Protein AF-A0A7Z0PFP8-F1 (afdb_monomer)

pLDDT: mean 89.02, std 13.03, range [32.34, 98.19]

Organism: NCBI:txid1384509

Foldseek 3Di:
DDWKWKDWPPDIFTRKAWPDKDWDKDWLDFIKIKTKIKGWPVCVVVVVVVQPPQFIWMWIADVVRAIFIFGWPDKDWDDPDPTMIIIITMGTGLCCVQVVPFFDWDKDADQQAQLVVVVCVSCVVRPAAEDEAPVSGGGQNGMDIDGRGGRSRSLQVSQVVVVFTWIQDPNRYIYTGDHDPPPDPPDD

Radius of gyration: 20.15 Å; Cα contacts (8 Å, |Δi|>4): 361; chains: 1; bounding box: 49×21×61 Å

Solvent-accessible surface area (backbone atoms only — not comparable to full-atom values): 10689 Å² total; per-residue (Å²): 134,70,72,22,36,42,32,48,67,91,46,75,45,66,73,32,49,75,80,46,77,47,78,49,63,44,75,72,45,72,38,40,38,41,41,32,33,32,37,59,38,84,50,50,68,60,55,55,61,45,71,81,44,86,84,36,39,37,36,38,39,46,57,94,82,43,76,49,56,24,38,50,74,46,76,50,72,49,74,76,50,96,59,32,25,39,36,42,39,30,26,35,33,61,69,51,61,36,60,67,49,74,70,42,78,49,75,48,70,60,32,78,44,45,48,55,58,56,53,50,68,60,48,68,81,66,82,63,60,67,46,73,24,83,74,60,76,49,51,55,74,42,70,47,75,41,69,77,39,23,56,43,60,47,50,46,52,60,32,47,78,70,78,32,46,35,38,52,50,100,84,67,34,40,31,41,36,64,71,75,79,65,87,76,80,78,82,127

Structure (mmCIF, N/CA/C/O backbone):
data_AF-A0A7Z0PFP8-F1
#
_entry.id   AF-A0A7Z0PFP8-F1
#
loop_
_atom_site.group_PDB
_atom_site.id
_atom_site.type_symbol
_atom_site.label_atom_id
_atom_site.label_alt_id
_atom_site.label_comp_id
_atom_site.label_asym_id
_atom_site.label_entity_id
_atom_site.label_seq_id
_atom_site.pdbx_PDB_ins_code
_atom_site.Cartn_x
_atom_site.Cartn_y
_atom_site.Cartn_z
_atom_site.occupancy
_atom_site.B_iso_or_equiv
_atom_site.auth_seq_id
_atom_site.auth_comp_id
_atom_site.auth_asym_id
_atom_site.auth_atom_id
_atom_site.pdbx_PDB_model_num
ATOM 1 N N . MET A 1 1 ? -26.994 -1.250 7.490 1.00 49.88 1 MET A N 1
ATOM 2 C CA . MET A 1 1 ? -25.557 -1.088 7.792 1.00 49.88 1 MET A CA 1
ATOM 3 C C . MET A 1 1 ? -25.077 -2.415 8.344 1.00 49.88 1 MET A C 1
ATOM 5 O O . MET A 1 1 ? -25.687 -2.904 9.285 1.00 49.88 1 MET A O 1
ATOM 9 N N . GLY A 1 2 ? -24.149 -3.070 7.646 1.00 60.31 2 GLY A N 1
ATOM 10 C CA . GLY A 1 2 ? -23.658 -4.399 8.019 1.00 60.31 2 GLY A CA 1
ATOM 11 C C . GLY A 1 2 ? -22.721 -4.348 9.224 1.00 60.31 2 GLY A C 1
ATOM 12 O O . GLY A 1 2 ? -22.296 -3.271 9.634 1.00 60.31 2 GLY A O 1
ATOM 13 N N . ASN A 1 3 ? -22.392 -5.516 9.772 1.00 70.31 3 ASN A N 1
ATOM 14 C CA . ASN A 1 3 ? -21.351 -5.630 10.788 1.00 70.31 3 ASN A CA 1
ATOM 15 C C . ASN A 1 3 ? -19.999 -5.314 10.142 1.00 70.31 3 ASN A C 1
ATOM 17 O O . ASN A 1 3 ? -19.503 -6.109 9.342 1.00 70.31 3 ASN A O 1
ATOM 21 N N . VAL A 1 4 ? -19.422 -4.163 10.482 1.00 89.31 4 VAL A N 1
ATOM 22 C CA . VAL A 1 4 ? -18.031 -3.852 10.154 1.00 89.31 4 VAL A CA 1
ATOM 23 C C . VAL A 1 4 ? -17.157 -4.389 11.281 1.00 89.31 4 VAL A C 1
ATOM 25 O O . VAL A 1 4 ? -17.469 -4.211 12.462 1.00 89.31 4 VAL A O 1
ATOM 28 N N . ASN A 1 5 ? -16.073 -5.062 10.909 1.00 91.62 5 ASN A N 1
ATOM 29 C CA . ASN A 1 5 ? -15.027 -5.474 11.834 1.00 91.62 5 ASN A CA 1
ATOM 30 C C . ASN A 1 5 ? -13.732 -4.765 11.448 1.00 91.62 5 ASN A C 1
ATOM 32 O O . ASN A 1 5 ? -13.419 -4.655 10.261 1.00 91.62 5 ASN A O 1
ATOM 36 N N . ILE A 1 6 ? -12.985 -4.312 12.451 1.00 93.56 6 ILE A N 1
ATOM 37 C CA . ILE A 1 6 ? -11.656 -3.732 12.259 1.00 93.56 6 ILE A CA 1
ATOM 38 C C . ILE A 1 6 ? -10.663 -4.575 13.046 1.00 93.56 6 ILE A C 1
ATOM 40 O O . ILE A 1 6 ? -10.763 -4.702 14.266 1.00 93.56 6 ILE A O 1
ATOM 44 N N . ASN A 1 7 ? -9.707 -5.152 12.333 1.00 93.62 7 ASN A N 1
ATOM 45 C CA . ASN A 1 7 ? -8.596 -5.896 12.899 1.00 93.62 7 ASN A CA 1
ATOM 46 C C . ASN A 1 7 ? -7.376 -4.987 12.947 1.00 93.62 7 ASN A C 1
ATOM 48 O O . ASN A 1 7 ? -7.042 -4.364 11.946 1.00 93.62 7 ASN A O 1
ATOM 52 N N . LEU A 1 8 ? -6.723 -4.915 14.102 1.00 92.31 8 LEU A N 1
ATOM 53 C CA . LEU A 1 8 ? -5.492 -4.170 14.342 1.00 92.31 8 LEU A CA 1
ATOM 54 C C . LEU A 1 8 ? -4.478 -5.135 14.956 1.00 92.31 8 LEU A C 1
ATOM 56 O O . LEU A 1 8 ? -4.496 -5.378 16.164 1.00 92.31 8 LEU A O 1
ATOM 60 N N . ASN A 1 9 ? -3.626 -5.736 14.125 1.00 89.00 9 ASN A N 1
ATOM 61 C CA . ASN A 1 9 ? -2.832 -6.912 14.495 1.00 89.00 9 ASN A CA 1
ATOM 62 C C . ASN A 1 9 ? -3.713 -8.013 15.131 1.00 89.00 9 ASN A C 1
ATOM 64 O O . ASN A 1 9 ? -4.586 -8.567 14.469 1.00 89.00 9 ASN A O 1
ATOM 68 N N . GLU A 1 10 ? -3.498 -8.325 16.413 1.00 85.38 10 GLU A N 1
ATOM 69 C CA . GLU A 1 10 ? -4.257 -9.341 17.158 1.00 85.38 10 GLU A CA 1
ATOM 70 C C . GLU A 1 10 ? -5.558 -8.800 17.782 1.00 85.38 10 GLU A C 1
ATOM 72 O O . GLU A 1 10 ? -6.356 -9.562 18.329 1.00 85.38 10 GLU A O 1
ATOM 77 N N . ILE A 1 11 ? -5.801 -7.487 17.709 1.00 91.12 11 ILE A N 1
ATOM 78 C CA . ILE A 1 11 ? -6.985 -6.852 18.292 1.00 91.12 11 ILE A CA 1
ATOM 79 C C . ILE A 1 11 ? -8.114 -6.853 17.267 1.00 91.12 11 ILE A C 1
ATOM 81 O O . ILE A 1 11 ? -8.036 -6.204 16.229 1.00 91.12 11 ILE A O 1
ATOM 85 N N . ASN A 1 12 ? -9.193 -7.560 17.588 1.00 93.62 12 ASN A N 1
ATOM 86 C CA . ASN A 1 12 ? -10.389 -7.653 16.758 1.00 93.62 12 ASN A CA 1
ATOM 87 C C . ASN A 1 12 ? -11.511 -6.791 17.363 1.00 93.62 12 ASN A C 1
ATOM 89 O O . ASN A 1 12 ? -12.130 -7.150 18.373 1.00 93.62 12 ASN A O 1
ATOM 93 N N . LEU A 1 13 ? -11.757 -5.637 16.743 1.00 93.88 13 LEU A N 1
ATOM 94 C CA . LEU A 1 13 ? -12.847 -4.731 17.086 1.00 93.88 13 LEU A CA 1
ATOM 95 C C . LEU A 1 13 ? -14.107 -5.197 16.351 1.00 93.88 13 LEU A C 1
ATOM 97 O O . LEU A 1 13 ? -14.203 -5.088 15.126 1.00 93.88 13 LEU A O 1
ATOM 101 N N . LYS A 1 14 ? -15.063 -5.742 17.106 1.00 91.06 14 LYS A N 1
ATOM 102 C CA . LYS A 1 14 ? -16.335 -6.252 16.572 1.00 91.06 14 LYS A CA 1
ATOM 103 C C . LYS A 1 14 ? -17.434 -5.214 16.679 1.00 91.06 14 LYS A C 1
ATOM 105 O O . LYS A 1 14 ? -17.459 -4.449 17.643 1.00 91.06 14 LYS A O 1
ATOM 110 N N . GLU A 1 15 ? -18.389 -5.295 15.752 1.00 85.62 15 GLU A N 1
ATOM 111 C CA . GLU A 1 15 ? -19.618 -4.488 15.775 1.00 85.62 15 GLU A CA 1
ATOM 112 C C . GLU A 1 15 ? -19.308 -2.983 15.819 1.00 85.62 15 GLU A C 1
ATOM 114 O O . GLU A 1 15 ? -19.947 -2.230 16.555 1.00 85.62 15 GLU A O 1
ATOM 119 N N . VAL A 1 16 ? -18.289 -2.543 15.071 1.00 92.69 16 VAL A N 1
ATOM 120 C CA . VAL A 1 16 ? -17.938 -1.120 15.035 1.00 92.69 16 VAL A CA 1
ATOM 121 C C . VAL A 1 16 ? -18.935 -0.351 14.179 1.00 92.69 16 VAL A C 1
ATOM 123 O O . VAL A 1 16 ? -19.440 -0.856 13.172 1.00 92.69 16 VAL A O 1
ATOM 126 N N . PHE A 1 17 ? -19.194 0.896 14.557 1.00 92.38 17 PHE A N 1
ATOM 127 C CA . PHE A 1 17 ? -19.986 1.811 13.747 1.00 92.38 17 PHE A CA 1
ATOM 128 C C . PHE A 1 17 ? -19.055 2.796 13.045 1.00 92.38 17 PHE A C 1
ATOM 130 O O . PHE A 1 17 ? -18.430 3.628 13.696 1.00 92.38 17 PHE A O 1
ATOM 137 N N . VAL A 1 18 ? -18.944 2.695 11.722 1.00 93.00 18 VAL A N 1
ATOM 138 C CA . VAL A 1 18 ? -18.123 3.610 10.918 1.00 93.00 18 VAL A CA 1
ATOM 139 C C . VAL A 1 18 ? -18.925 4.876 10.624 1.00 93.00 18 VAL A C 1
ATOM 141 O O . VAL A 1 18 ? -19.998 4.802 10.027 1.00 93.00 18 VAL A O 1
ATOM 144 N N . TYR A 1 19 ? -18.402 6.026 11.050 1.00 93.19 19 TYR A N 1
ATOM 145 C CA . TYR A 1 19 ? -18.964 7.345 10.755 1.00 93.19 19 TYR A CA 1
ATOM 146 C C . TYR A 1 19 ? -18.510 7.854 9.394 1.00 93.19 19 TYR A C 1
ATOM 148 O O . TYR A 1 19 ? -19.311 8.411 8.650 1.00 93.19 19 TYR A O 1
ATOM 156 N N . ASP A 1 20 ? -17.223 7.680 9.099 1.00 92.69 20 ASP A N 1
ATOM 157 C CA . ASP A 1 20 ? -16.613 8.163 7.870 1.00 92.69 20 ASP A CA 1
ATOM 158 C C . ASP A 1 20 ? -15.442 7.265 7.467 1.00 92.69 20 ASP A C 1
ATOM 160 O O . ASP A 1 20 ? -14.731 6.711 8.314 1.00 92.69 20 ASP A O 1
ATOM 164 N N . PHE A 1 21 ? -15.250 7.135 6.163 1.00 91.31 21 PHE A N 1
ATOM 165 C CA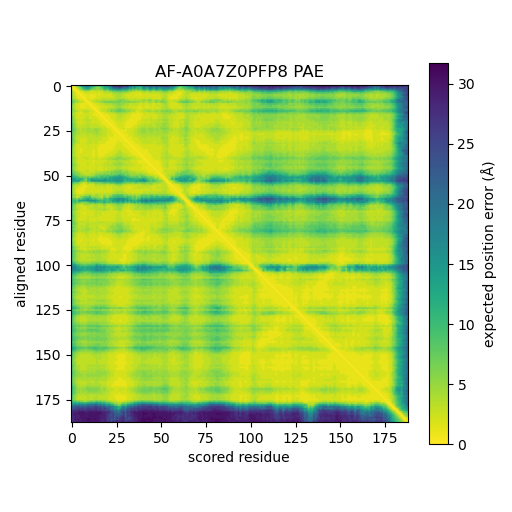 . PHE A 1 21 ? -14.112 6.460 5.567 1.00 91.31 21 PHE A CA 1
ATOM 166 C C . PHE A 1 21 ? -13.689 7.217 4.316 1.00 91.31 21 PHE A C 1
ATOM 168 O O . PHE A 1 21 ? -14.484 7.4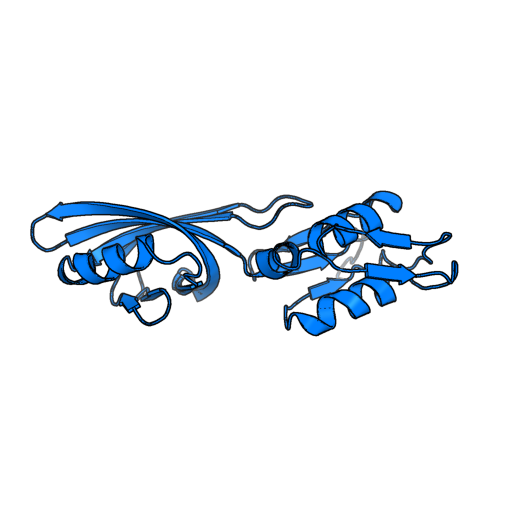47 3.403 1.00 91.31 21 PHE A O 1
ATOM 175 N N . LYS A 1 22 ? -12.405 7.555 4.254 1.00 91.31 22 LYS A N 1
ATOM 176 C CA . LYS A 1 22 ? -11.807 8.229 3.114 1.00 91.31 22 LYS A CA 1
ATOM 177 C C . LYS A 1 22 ? -10.511 7.540 2.726 1.00 91.31 22 LYS A C 1
ATOM 179 O O . LYS A 1 22 ? -9.578 7.504 3.519 1.00 91.31 22 LYS A O 1
ATOM 184 N N . SER A 1 23 ? -10.454 7.105 1.474 1.00 90.31 23 SER A N 1
ATOM 185 C CA . SER A 1 23 ? -9.247 6.608 0.820 1.00 90.31 23 SER A CA 1
ATOM 186 C C . SER A 1 23 ? -8.778 7.621 -0.222 1.00 90.31 23 SER A C 1
ATOM 188 O O . SER A 1 23 ? -9.576 8.087 -1.043 1.00 90.31 23 SER A O 1
ATOM 190 N N . THR A 1 24 ? -7.510 8.022 -0.161 1.00 92.56 24 THR A N 1
ATOM 191 C CA . THR A 1 24 ? -6.924 9.040 -1.041 1.00 92.56 24 THR A CA 1
ATOM 192 C C . THR A 1 24 ? -5.735 8.455 -1.787 1.00 92.56 24 THR A C 1
ATOM 194 O O . THR A 1 24 ? -4.679 8.248 -1.200 1.00 9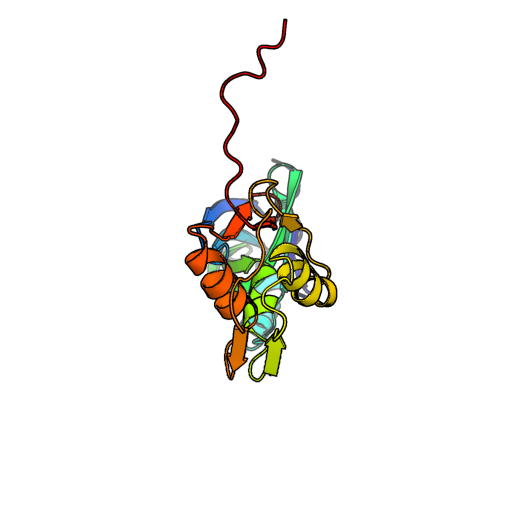2.56 24 THR A O 1
ATOM 197 N N . GLY A 1 25 ? -5.899 8.238 -3.091 1.00 91.31 25 GLY A N 1
ATOM 198 C CA . GLY A 1 25 ? -4.818 7.854 -3.998 1.00 91.31 25 GLY A CA 1
ATOM 199 C C . GLY A 1 25 ? -4.445 8.994 -4.944 1.00 91.31 25 GLY A C 1
ATOM 200 O O . GLY A 1 25 ? -5.316 9.738 -5.407 1.00 91.31 25 GLY A O 1
ATOM 201 N N . LYS A 1 26 ? -3.154 9.119 -5.254 1.00 94.88 26 LYS A N 1
ATOM 202 C CA . LYS A 1 26 ? -2.620 9.996 -6.304 1.00 94.88 26 LYS A CA 1
ATOM 203 C C . LYS A 1 26 ? -1.561 9.246 -7.101 1.00 94.88 26 LYS A C 1
ATOM 205 O O . LYS A 1 26 ? -1.024 8.245 -6.639 1.00 94.88 26 LYS A O 1
ATOM 210 N N . TYR A 1 27 ? -1.243 9.747 -8.291 1.00 95.81 27 TYR A N 1
ATOM 211 C CA . TYR A 1 27 ? -0.124 9.205 -9.051 1.00 95.81 27 TYR A CA 1
ATOM 212 C C . TYR A 1 27 ? 1.188 9.330 -8.274 1.00 95.81 27 TYR A C 1
ATOM 214 O O . TYR A 1 27 ? 1.475 10.389 -7.717 1.00 95.81 27 TYR A O 1
ATOM 222 N N . ASN A 1 28 ? 1.989 8.266 -8.304 1.00 96.94 28 ASN A N 1
ATOM 223 C CA . ASN A 1 28 ? 3.317 8.167 -7.693 1.00 96.94 28 ASN A CA 1
ATOM 224 C C . ASN A 1 28 ? 3.347 8.376 -6.163 1.00 96.94 28 ASN A C 1
ATOM 226 O O . ASN A 1 28 ? 4.423 8.517 -5.583 1.00 96.94 28 ASN A O 1
ATOM 230 N N . GLU A 1 29 ? 2.188 8.344 -5.501 1.00 96.44 29 GLU A N 1
ATOM 231 C CA . GLU A 1 29 ? 2.046 8.346 -4.043 1.00 96.44 29 GLU A CA 1
ATOM 232 C C . GLU A 1 29 ? 1.363 7.047 -3.583 1.00 96.44 29 GLU A C 1
ATOM 234 O O . GLU A 1 29 ? 0.571 6.457 -4.321 1.00 96.44 29 GLU A O 1
ATOM 239 N N . HIS A 1 30 ? 1.660 6.608 -2.358 1.00 95.44 30 HIS A N 1
ATOM 240 C CA . HIS A 1 30 ? 0.900 5.538 -1.708 1.00 95.44 30 HIS A CA 1
ATOM 241 C C . HIS A 1 30 ? -0.528 6.008 -1.387 1.00 95.44 30 HIS A C 1
ATOM 243 O O . HIS A 1 30 ? -0.776 7.209 -1.246 1.00 95.44 30 HIS A O 1
ATOM 249 N N . VAL A 1 31 ? -1.465 5.073 -1.233 1.00 94.56 31 VAL A N 1
ATOM 250 C CA . VAL A 1 31 ? -2.833 5.381 -0.805 1.00 94.56 31 VAL A CA 1
ATOM 251 C C . VAL A 1 31 ? -2.842 5.634 0.692 1.00 94.56 31 VAL A C 1
ATOM 253 O O . VAL A 1 31 ? -2.369 4.817 1.483 1.00 94.56 31 VAL A O 1
ATOM 256 N N . GLU A 1 32 ? -3.412 6.770 1.083 1.00 94.31 32 GLU A N 1
ATOM 257 C CA . GLU A 1 32 ? -3.678 7.085 2.481 1.00 94.31 32 GLU A CA 1
ATOM 258 C C . GLU A 1 32 ? -5.153 6.857 2.808 1.00 94.31 32 GLU A C 1
ATOM 260 O O . GLU A 1 32 ? -6.046 7.415 2.162 1.00 94.31 32 GLU A O 1
ATOM 265 N N . ASP A 1 33 ? -5.392 6.095 3.869 1.00 92.69 33 ASP A N 1
ATOM 266 C CA . ASP A 1 33 ? -6.719 5.792 4.381 1.00 92.69 33 ASP A CA 1
ATOM 267 C C . ASP A 1 33 ? -6.943 6.488 5.723 1.00 92.69 33 ASP A C 1
ATOM 269 O O . ASP A 1 33 ? -6.064 6.539 6.587 1.00 92.69 33 ASP A O 1
ATOM 273 N N . ILE A 1 34 ? -8.147 7.025 5.909 1.00 94.62 34 ILE A N 1
ATOM 274 C CA . ILE A 1 34 ? -8.635 7.576 7.170 1.00 94.62 34 ILE A CA 1
ATOM 275 C C . ILE A 1 34 ? -9.997 6.954 7.446 1.00 94.62 34 ILE A C 1
ATOM 277 O O . ILE A 1 34 ? -10.915 7.068 6.636 1.00 94.62 34 ILE A O 1
ATOM 281 N N . VAL A 1 35 ? -10.145 6.345 8.619 1.00 94.38 35 VAL A N 1
ATOM 282 C CA . VAL A 1 35 ? -11.417 5.813 9.106 1.00 94.38 35 VAL A CA 1
ATOM 283 C C . VAL A 1 35 ? -11.748 6.423 10.461 1.00 94.38 35 VAL A C 1
ATOM 285 O O . VAL A 1 35 ? -10.902 6.494 11.357 1.00 94.38 35 VAL A O 1
ATOM 288 N N . ILE A 1 36 ? -12.992 6.870 10.609 1.00 95.75 36 ILE A N 1
ATOM 289 C CA . ILE A 1 36 ? -13.549 7.360 11.867 1.00 95.75 36 ILE A CA 1
ATOM 290 C C . ILE A 1 36 ? -14.682 6.424 12.255 1.00 95.75 36 ILE A C 1
ATOM 292 O O . ILE A 1 36 ? -15.649 6.261 11.511 1.00 95.75 36 ILE A O 1
ATOM 296 N N . PHE A 1 37 ? -14.574 5.800 13.420 1.00 95.25 37 PHE A N 1
ATOM 297 C CA . PHE A 1 37 ? -15.540 4.808 13.878 1.00 95.25 37 PHE A CA 1
ATOM 298 C C . PHE A 1 37 ? -15.711 4.848 15.393 1.00 95.25 37 PHE A C 1
ATOM 300 O O . PHE A 1 37 ? -14.869 5.391 16.104 1.00 95.25 37 PHE A O 1
ATOM 307 N N . SER A 1 38 ? -16.791 4.257 15.897 1.00 95.56 38 SER A N 1
ATOM 308 C CA . SER A 1 38 ? -16.948 3.973 17.320 1.00 95.56 38 SER A CA 1
ATOM 309 C C . SER A 1 38 ? -16.888 2.487 17.637 1.00 95.56 38 SER A C 1
ATOM 311 O O . SER A 1 38 ? -17.289 1.629 16.847 1.00 95.56 38 SER A O 1
ATOM 313 N N . CYS A 1 39 ? -16.365 2.188 18.824 1.00 95.56 39 CYS A N 1
ATOM 314 C CA . CYS A 1 39 ? -16.280 0.847 19.387 1.00 95.56 39 CYS A CA 1
ATOM 315 C C . CYS A 1 39 ? -16.523 0.869 20.905 1.00 95.56 39 CYS A C 1
ATOM 317 O O . CYS A 1 39 ? -16.581 1.925 21.537 1.00 95.56 39 CYS A O 1
ATOM 319 N N . LYS A 1 40 ? -16.650 -0.316 21.511 1.00 96.00 40 LYS A N 1
ATOM 320 C CA . LYS A 1 40 ? -16.844 -0.465 22.963 1.00 96.00 40 LYS A CA 1
ATOM 321 C C . LYS A 1 40 ? -15.629 0.072 23.739 1.00 96.00 40 LYS A C 1
ATOM 323 O O . LYS A 1 40 ? -14.483 -0.129 23.336 1.00 96.00 40 LYS A O 1
ATOM 328 N N . SER A 1 41 ? -15.865 0.734 24.872 1.00 95.19 41 SER A N 1
ATOM 329 C CA . SER A 1 41 ? -14.813 1.390 25.666 1.00 95.19 41 SER A CA 1
ATOM 330 C C . SER A 1 41 ? -13.825 0.429 26.328 1.00 95.19 41 SER A C 1
ATOM 332 O O . SER A 1 41 ? -12.709 0.820 26.667 1.00 95.19 41 SER A O 1
ATOM 334 N N . ASN A 1 42 ? -14.177 -0.853 26.441 1.00 94.25 42 ASN A N 1
ATOM 335 C CA . ASN A 1 42 ? -13.274 -1.895 26.928 1.00 94.25 42 ASN A CA 1
ATOM 336 C C . ASN A 1 42 ? -12.045 -2.112 26.024 1.00 94.25 42 ASN A C 1
ATOM 338 O O . ASN A 1 42 ? -11.032 -2.599 26.518 1.00 94.25 42 ASN A O 1
ATOM 342 N N . TYR A 1 43 ? -12.089 -1.700 24.751 1.00 94.38 43 TYR A N 1
ATOM 343 C CA . TYR A 1 43 ? -10.942 -1.766 23.839 1.00 94.38 43 TYR A CA 1
ATOM 344 C C . TYR A 1 43 ? -9.876 -0.688 24.097 1.00 94.38 43 TYR A C 1
ATOM 346 O O . TYR A 1 43 ? -8.799 -0.744 23.508 1.00 94.38 43 TYR A O 1
ATOM 354 N N . LYS A 1 44 ? -10.124 0.282 24.993 1.00 93.06 44 LYS A N 1
ATOM 355 C CA . LYS A 1 44 ? -9.217 1.419 25.242 1.00 93.06 44 LYS A CA 1
ATOM 356 C C . LYS A 1 44 ? -7.783 0.990 25.536 1.00 93.06 44 LYS A C 1
ATOM 358 O O . LYS A 1 44 ? -6.847 1.488 24.923 1.00 93.06 44 LYS A O 1
ATOM 363 N N . ASN A 1 45 ? -7.616 0.064 26.478 1.00 91.88 45 ASN A N 1
ATOM 364 C CA . ASN A 1 45 ? -6.292 -0.381 26.911 1.00 91.88 45 ASN A CA 1
ATOM 365 C C . ASN A 1 45 ? -5.551 -1.130 25.802 1.00 91.88 45 ASN A C 1
ATOM 367 O O . ASN A 1 45 ? -4.327 -1.095 25.761 1.00 91.88 45 ASN A O 1
ATOM 371 N N . ASP A 1 46 ? -6.280 -1.796 24.911 1.00 91.56 46 ASP A N 1
ATOM 372 C CA . ASP A 1 46 ? -5.692 -2.501 23.779 1.00 91.56 46 ASP A CA 1
ATOM 373 C C . ASP A 1 46 ? -5.259 -1.519 22.687 1.00 91.56 46 ASP A C 1
ATOM 375 O O . ASP A 1 46 ? -4.146 -1.628 22.180 1.00 91.56 46 ASP A O 1
ATOM 379 N N . LEU A 1 47 ? -6.062 -0.485 22.415 1.00 91.25 47 LEU A N 1
ATOM 380 C CA . LEU A 1 47 ? -5.685 0.609 21.515 1.00 91.25 47 LEU A CA 1
ATOM 381 C C . LEU A 1 47 ? -4.472 1.400 22.028 1.00 91.25 47 LEU A C 1
ATOM 383 O O . LEU A 1 47 ? -3.606 1.755 21.236 1.00 91.25 47 LEU A O 1
ATOM 387 N N . ILE A 1 48 ? -4.362 1.633 23.342 1.00 89.31 48 ILE A N 1
ATOM 388 C CA . ILE A 1 48 ? -3.187 2.294 23.942 1.00 89.31 48 ILE A CA 1
ATOM 389 C C . ILE A 1 48 ? -1.908 1.500 23.657 1.00 89.31 48 ILE A C 1
ATOM 391 O O . ILE A 1 48 ? -0.920 2.082 23.223 1.00 89.31 48 ILE A O 1
ATOM 395 N N . LYS A 1 49 ? -1.932 0.171 23.829 1.00 86.94 49 LYS A N 1
ATOM 396 C CA . LYS A 1 49 ? -0.765 -0.688 23.551 1.00 86.94 49 LYS A CA 1
ATOM 397 C C . LYS A 1 49 ? -0.321 -0.634 22.087 1.00 86.94 49 LYS A C 1
ATOM 399 O O . LYS A 1 49 ? 0.848 -0.877 21.802 1.00 86.94 49 LYS A O 1
ATOM 404 N N . LEU A 1 50 ? -1.244 -0.364 21.160 1.00 85.44 50 LEU A N 1
ATOM 405 C CA . LEU A 1 50 ? -0.928 -0.243 19.737 1.00 85.44 50 LEU A CA 1
ATOM 406 C C . LEU A 1 50 ? -0.201 1.057 19.405 1.00 85.44 50 LEU A C 1
ATOM 408 O O . LEU A 1 50 ? 0.646 1.039 18.523 1.00 85.44 50 LEU A O 1
ATOM 412 N N . ILE A 1 51 ? -0.505 2.159 20.097 1.00 79.94 51 ILE A N 1
ATOM 413 C CA . ILE A 1 51 ? 0.137 3.461 19.846 1.00 79.94 51 ILE A CA 1
ATOM 414 C C . ILE A 1 51 ? 1.651 3.385 20.084 1.00 79.94 51 ILE A C 1
ATOM 416 O O . ILE A 1 51 ? 2.424 4.023 19.371 1.00 79.94 51 ILE A O 1
ATOM 420 N N . ASP A 1 52 ? 2.083 2.557 21.033 1.00 73.56 52 ASP A N 1
ATOM 421 C CA . ASP A 1 52 ? 3.503 2.338 21.321 1.00 73.56 52 ASP A CA 1
ATOM 422 C C . ASP A 1 52 ? 4.190 1.393 20.312 1.00 73.56 52 ASP A C 1
ATOM 424 O O . ASP A 1 52 ? 5.417 1.257 20.316 1.00 73.56 52 ASP A O 1
ATOM 428 N N . ASN A 1 53 ? 3.424 0.734 19.435 1.00 73.75 53 ASN A N 1
ATOM 429 C CA . ASN A 1 53 ? 3.926 -0.216 18.450 1.00 73.75 53 ASN A CA 1
ATOM 430 C C . ASN A 1 53 ? 4.042 0.435 17.063 1.00 73.75 53 ASN A C 1
ATOM 432 O O . ASN A 1 53 ? 3.097 1.025 16.549 1.00 73.75 53 ASN A O 1
ATOM 436 N N . LYS A 1 54 ? 5.212 0.304 16.434 1.00 65.62 54 LYS A N 1
ATOM 437 C CA . LYS A 1 54 ? 5.501 0.931 15.135 1.00 65.62 54 LYS A CA 1
ATOM 438 C C . LYS A 1 54 ? 4.983 0.140 13.933 1.00 65.62 54 LYS A C 1
ATOM 440 O O . LYS A 1 54 ? 4.849 0.725 12.866 1.00 65.62 54 LYS A O 1
ATOM 445 N N . ASP A 1 55 ? 4.651 -1.139 14.112 1.00 82.56 55 ASP A N 1
ATOM 446 C CA . ASP A 1 55 ? 4.242 -2.038 13.028 1.00 82.56 55 ASP A CA 1
ATOM 447 C C . ASP A 1 55 ? 2.829 -2.582 13.272 1.00 82.56 55 ASP A C 1
ATOM 449 O O . ASP A 1 55 ? 2.605 -3.775 13.506 1.00 82.56 55 ASP A O 1
ATOM 453 N N . VAL A 1 56 ? 1.844 -1.685 13.258 1.00 88.38 56 VAL A N 1
ATOM 454 C CA . VAL A 1 56 ? 0.435 -2.072 13.370 1.00 88.38 56 VAL A CA 1
ATOM 455 C C . VAL A 1 56 ? -0.163 -2.189 11.980 1.00 88.38 56 VAL A C 1
ATOM 457 O O . VAL A 1 56 ? -0.267 -1.205 11.255 1.00 88.38 56 VAL A O 1
ATOM 460 N N . LYS A 1 57 ? -0.574 -3.399 11.608 1.00 91.56 57 LYS A N 1
ATOM 461 C CA . LYS A 1 57 ? -1.374 -3.638 10.411 1.00 91.56 57 LYS A CA 1
ATOM 462 C C . LYS A 1 57 ? -2.840 -3.496 10.752 1.00 91.56 57 LYS A C 1
ATOM 464 O O . LYS A 1 57 ? -3.278 -3.977 11.799 1.00 91.56 57 LYS A O 1
ATOM 469 N N . TYR A 1 58 ? -3.589 -2.879 9.854 1.00 92.25 58 TYR A N 1
ATOM 470 C CA . TYR A 1 58 ? -5.033 -2.828 9.964 1.00 92.25 58 TYR A CA 1
ATOM 471 C C . TYR A 1 58 ? -5.692 -3.570 8.806 1.00 92.25 58 TYR A C 1
ATOM 473 O O . TYR A 1 58 ? -5.170 -3.600 7.693 1.00 92.25 58 TYR A O 1
ATOM 481 N N . GLU A 1 59 ? -6.843 -4.164 9.095 1.00 92.44 59 GLU A N 1
ATOM 482 C CA . GLU A 1 59 ? -7.736 -4.777 8.122 1.00 92.44 59 GLU A CA 1
ATOM 483 C C . GLU A 1 59 ? -9.178 -4.366 8.460 1.00 92.44 59 GLU A C 1
ATOM 485 O O . GLU A 1 59 ? -9.657 -4.597 9.571 1.00 92.44 59 GLU A O 1
ATOM 490 N N . ILE A 1 60 ? -9.876 -3.743 7.509 1.00 90.75 60 ILE A N 1
ATOM 491 C CA . ILE A 1 60 ? -11.287 -3.345 7.644 1.00 90.75 60 ILE A CA 1
ATOM 492 C C . ILE A 1 60 ? -12.126 -4.277 6.778 1.00 90.75 60 ILE A C 1
ATOM 494 O O . ILE A 1 60 ? -11.907 -4.348 5.570 1.00 90.75 60 ILE A O 1
ATOM 498 N N . ILE A 1 61 ? -13.097 -4.970 7.377 1.00 87.38 61 ILE A N 1
ATOM 499 C CA . ILE A 1 61 ? -13.972 -5.932 6.692 1.00 87.38 61 ILE A CA 1
ATOM 500 C C . ILE A 1 61 ? -15.426 -5.484 6.800 1.00 87.38 61 ILE A C 1
ATOM 502 O O . ILE A 1 61 ? -15.914 -5.191 7.892 1.00 87.38 61 ILE A O 1
ATOM 506 N N . GLY A 1 62 ? -16.143 -5.525 5.675 1.00 80.56 62 GLY A N 1
ATOM 507 C CA . GLY A 1 62 ? -17.596 -5.326 5.631 1.00 80.56 62 GLY A CA 1
ATOM 508 C C . GLY A 1 62 ? -18.025 -3.889 5.338 1.00 80.56 62 GLY A C 1
ATOM 509 O O . GLY A 1 62 ? -19.219 -3.638 5.170 1.00 80.56 62 GLY A O 1
ATOM 510 N N . LEU A 1 63 ? -17.070 -2.964 5.210 1.00 79.25 63 LEU A N 1
ATOM 511 C CA . LEU A 1 63 ? -17.320 -1.628 4.682 1.00 79.25 63 LEU A CA 1
ATOM 512 C C . LEU A 1 63 ? -17.590 -1.736 3.176 1.00 79.25 63 LEU A C 1
ATOM 514 O O . LEU A 1 63 ? -16.715 -2.153 2.425 1.00 79.25 63 LEU A O 1
ATOM 518 N N . GLU A 1 64 ? -18.813 -1.424 2.742 1.00 71.62 64 GLU A N 1
ATOM 519 C CA . GLU A 1 64 ? -19.208 -1.445 1.320 1.00 71.62 64 GLU A CA 1
ATOM 520 C C . GLU A 1 64 ? -18.885 -2.766 0.586 1.00 71.62 64 GLU A C 1
ATOM 522 O O . GLU A 1 64 ? -18.675 -2.776 -0.622 1.00 71.62 64 GLU A O 1
ATOM 527 N N . THR A 1 65 ? -18.849 -3.899 1.306 1.00 64.19 65 THR A N 1
ATOM 528 C CA . THR A 1 65 ? -18.410 -5.235 0.827 1.00 64.19 65 THR A CA 1
ATOM 529 C C . THR A 1 65 ? -16.930 -5.365 0.430 1.00 64.19 65 THR A C 1
ATOM 531 O O . THR A 1 65 ? -16.538 -6.396 -0.111 1.00 64.19 65 THR A O 1
ATOM 534 N N . LYS A 1 66 ? -16.085 -4.379 0.754 1.00 69.75 66 LYS A N 1
ATOM 535 C CA . LYS A 1 66 ? -14.644 -4.381 0.466 1.00 69.75 66 LYS A CA 1
ATOM 536 C C . LYS A 1 66 ? -13.786 -4.654 1.704 1.00 69.75 66 LYS A C 1
ATOM 538 O O . LYS A 1 66 ? -14.238 -4.526 2.846 1.00 69.75 66 LYS A O 1
ATOM 543 N N . LYS A 1 67 ? -12.542 -5.062 1.440 1.00 82.62 67 LYS A N 1
ATOM 544 C CA . LYS A 1 67 ? -11.480 -5.294 2.421 1.00 82.62 67 LYS A CA 1
ATOM 545 C C . LYS A 1 67 ? -10.380 -4.256 2.205 1.00 82.62 67 LYS A C 1
ATOM 547 O O . LYS A 1 67 ? -9.858 -4.174 1.100 1.00 82.62 67 LYS A O 1
ATOM 552 N N . PHE A 1 68 ? -10.018 -3.512 3.245 1.00 84.44 68 PHE A N 1
ATOM 553 C CA . PHE A 1 68 ? -8.917 -2.539 3.202 1.00 84.44 68 PHE A CA 1
ATOM 554 C C . PHE A 1 68 ? -7.799 -2.995 4.120 1.00 84.44 68 PHE A C 1
ATOM 556 O O . PHE A 1 68 ? -8.090 -3.340 5.263 1.00 84.44 68 PHE A O 1
ATOM 563 N N . ASN A 1 69 ? -6.558 -2.995 3.631 1.00 89.44 69 ASN A N 1
ATOM 564 C CA . ASN A 1 69 ? -5.389 -3.423 4.395 1.00 89.44 69 ASN A CA 1
ATOM 565 C C . ASN A 1 69 ? -4.280 -2.385 4.299 1.00 89.44 69 ASN A C 1
ATOM 567 O O . ASN A 1 69 ? -4.023 -1.847 3.223 1.00 89.44 69 ASN A O 1
ATOM 571 N N . GLY A 1 70 ? -3.559 -2.187 5.394 1.00 90.06 70 GLY A N 1
ATOM 572 C CA . GLY A 1 70 ? -2.405 -1.306 5.383 1.00 90.06 70 GLY A CA 1
ATOM 573 C C . GLY A 1 70 ? -1.653 -1.284 6.701 1.00 90.06 70 GLY A C 1
ATOM 574 O O . GLY A 1 70 ? -1.904 -2.088 7.601 1.00 90.06 70 GLY A O 1
ATOM 575 N N . ILE A 1 71 ? -0.723 -0.344 6.807 1.00 91.88 71 ILE A N 1
ATOM 576 C CA . ILE A 1 71 ? 0.027 -0.037 8.022 1.00 91.88 71 ILE A CA 1
ATOM 577 C C . ILE A 1 71 ? -0.550 1.230 8.643 1.00 91.88 71 ILE A C 1
ATOM 579 O O . ILE A 1 71 ? -0.763 2.237 7.972 1.00 91.88 71 ILE A O 1
ATOM 583 N N . VAL A 1 72 ? -0.810 1.181 9.940 1.00 92.19 72 VAL A N 1
ATOM 584 C CA . VAL A 1 72 ? -1.281 2.314 10.727 1.00 92.19 72 VAL A CA 1
ATOM 585 C C . VAL A 1 72 ? -0.176 3.362 10.833 1.00 92.19 72 VAL A C 1
ATOM 587 O O . VAL A 1 72 ? 0.949 3.071 11.230 1.00 92.19 72 VAL A O 1
ATOM 590 N N . LYS A 1 73 ? -0.536 4.604 10.522 1.00 91.38 73 LYS A N 1
ATOM 591 C CA . LYS A 1 73 ? 0.295 5.802 10.676 1.00 91.38 73 LYS A CA 1
ATOM 592 C C . LYS A 1 73 ? -0.011 6.523 11.984 1.00 91.38 73 LYS A C 1
ATOM 594 O O . LYS A 1 73 ? 0.891 7.049 12.627 1.00 91.38 73 LYS A O 1
ATOM 599 N N . GLU A 1 74 ? -1.283 6.557 12.372 1.00 91.88 74 GLU A N 1
ATOM 600 C CA . GLU A 1 74 ? -1.744 7.248 13.573 1.00 91.88 74 GLU A CA 1
ATOM 601 C C . GLU A 1 74 ? -3.064 6.646 14.063 1.00 91.88 74 GLU A C 1
ATOM 603 O O . GLU A 1 74 ? -3.955 6.355 13.262 1.00 91.88 74 GLU A O 1
ATOM 608 N N . ILE A 1 75 ? -3.205 6.518 15.383 1.00 93.38 75 ILE A N 1
ATOM 609 C CA . ILE A 1 75 ? -4.475 6.227 16.050 1.00 93.38 75 ILE A CA 1
ATOM 610 C C . ILE A 1 75 ? -4.705 7.306 17.100 1.00 93.38 75 ILE A C 1
ATOM 612 O O . ILE A 1 75 ? -3.886 7.495 17.996 1.00 93.38 75 ILE A O 1
ATOM 616 N N . LEU A 1 76 ? -5.846 7.977 17.006 1.00 94.44 76 LEU A N 1
ATOM 617 C CA . LEU A 1 76 ? -6.356 8.900 18.014 1.00 94.44 76 LEU A CA 1
ATOM 618 C C . LEU A 1 76 ? -7.698 8.368 18.505 1.00 94.44 76 LEU A C 1
ATOM 620 O O . LEU A 1 76 ? -8.478 7.836 17.715 1.00 94.44 76 LEU A O 1
ATOM 624 N N . PHE A 1 77 ? -7.991 8.514 19.792 1.00 94.81 77 PHE A N 1
ATOM 625 C CA . PHE A 1 77 ? -9.294 8.133 20.323 1.00 94.81 77 PHE A CA 1
ATOM 626 C C . PHE A 1 77 ? -9.710 9.010 21.499 1.00 94.81 77 PHE A C 1
ATOM 628 O O . PHE A 1 77 ? -8.877 9.533 22.240 1.00 94.81 77 PHE A O 1
ATOM 635 N N . GLU A 1 78 ? -11.017 9.097 21.708 1.00 95.50 78 GLU A N 1
ATOM 636 C CA . GLU A 1 78 ? -11.627 9.760 22.854 1.00 95.50 78 GLU A CA 1
ATOM 637 C C . GLU A 1 78 ? -12.872 9.006 23.330 1.00 95.50 78 GLU A C 1
ATOM 639 O O . GLU A 1 78 ? -13.474 8.222 22.593 1.00 95.50 78 GLU A O 1
ATOM 644 N N . ASN A 1 79 ? -13.246 9.217 24.592 1.00 95.88 79 ASN A N 1
ATOM 645 C CA . ASN A 1 79 ? -14.488 8.665 25.125 1.00 95.88 79 ASN A CA 1
ATOM 646 C C . ASN A 1 79 ? -15.655 9.528 24.626 1.00 95.88 79 ASN A C 1
ATOM 648 O O . ASN A 1 79 ? -15.698 10.716 24.937 1.00 95.88 79 ASN A O 1
ATOM 652 N N . LEU A 1 80 ? -16.613 8.924 23.922 1.00 94.31 80 LEU A N 1
ATOM 653 C CA . LEU A 1 80 ? -17.891 9.574 23.618 1.00 94.31 80 LEU A CA 1
ATOM 654 C C . LEU A 1 80 ? -18.809 9.554 24.846 1.00 94.31 80 LEU A C 1
ATOM 656 O O . LEU A 1 80 ? -19.458 10.544 25.170 1.00 94.31 80 LEU A O 1
ATOM 660 N N . ASP A 1 81 ? -18.827 8.417 25.541 1.00 94.62 81 ASP A N 1
ATOM 661 C CA . ASP A 1 81 ? -19.529 8.184 26.801 1.00 94.62 81 ASP A CA 1
ATOM 662 C C . ASP A 1 81 ? -18.796 7.089 27.612 1.00 94.62 81 ASP A C 1
ATOM 664 O O . ASP A 1 81 ? -17.690 6.672 27.260 1.00 94.62 81 ASP A O 1
ATOM 668 N N . GLU A 1 82 ? -19.376 6.616 28.720 1.00 93.69 82 GLU A N 1
ATOM 669 C CA . GLU A 1 82 ? -18.759 5.582 29.571 1.00 93.69 82 GLU A CA 1
ATOM 670 C C . GLU A 1 82 ? -18.533 4.233 28.853 1.00 93.69 82 GLU A C 1
ATOM 672 O O . GLU A 1 82 ? -17.639 3.462 29.218 1.00 93.69 82 GLU A O 1
ATOM 677 N N . LYS A 1 83 ? -19.335 3.924 27.830 1.00 95.75 83 LYS A N 1
ATOM 678 C CA . LYS A 1 83 ? -19.365 2.639 27.115 1.00 95.75 83 LYS A CA 1
ATOM 679 C C . LYS A 1 83 ? -18.803 2.718 25.697 1.00 95.75 83 LYS A C 1
ATOM 681 O O . LYS A 1 83 ? -18.524 1.664 25.121 1.00 95.75 83 LYS A O 1
ATOM 686 N N . THR A 1 84 ? -18.600 3.918 25.160 1.00 95.88 84 THR A N 1
ATOM 687 C CA . THR A 1 84 ? -18.273 4.137 23.747 1.00 95.88 84 THR A CA 1
ATOM 688 C C . THR A 1 84 ? -17.003 4.969 23.577 1.00 95.88 84 THR A C 1
ATOM 690 O O . THR A 1 84 ? -16.864 6.050 24.149 1.00 95.88 84 THR A O 1
ATOM 693 N N . LEU A 1 85 ? -16.087 4.481 22.741 1.00 96.81 85 LEU A N 1
ATOM 694 C CA . LEU A 1 85 ? -14.937 5.225 22.225 1.00 96.81 85 LEU A CA 1
ATOM 695 C C . LEU A 1 85 ? -15.206 5.644 20.788 1.00 96.81 85 LEU A C 1
ATOM 697 O O . LEU A 1 85 ? -15.730 4.843 20.017 1.00 96.81 85 LEU A O 1
ATOM 701 N N . VAL A 1 86 ? -14.778 6.846 20.420 1.00 97.19 86 VAL A N 1
ATOM 702 C CA . VAL A 1 86 ? -14.610 7.256 19.023 1.00 97.19 86 VAL A CA 1
ATOM 703 C C . VAL A 1 86 ? -13.127 7.186 18.697 1.00 97.19 86 VAL A C 1
ATOM 705 O O . VAL A 1 86 ? -12.293 7.656 19.468 1.00 97.19 86 VAL A O 1
ATOM 708 N N . VAL A 1 87 ? -12.803 6.570 17.568 1.00 96.44 87 VAL A N 1
ATOM 709 C CA . VAL A 1 87 ? -11.443 6.312 17.107 1.00 96.44 87 VAL A CA 1
ATOM 710 C C . VAL A 1 87 ? -11.282 6.903 15.714 1.00 96.44 87 VAL A C 1
ATOM 712 O O . VAL A 1 87 ? -12.096 6.654 14.824 1.00 96.44 87 VAL A O 1
ATOM 715 N N . ARG A 1 88 ? -10.204 7.660 15.520 1.00 96.38 88 ARG A N 1
ATOM 716 C CA . ARG A 1 88 ? -9.683 8.045 14.213 1.00 96.38 88 ARG A CA 1
ATOM 717 C C . ARG A 1 88 ? -8.413 7.248 13.962 1.00 96.38 88 ARG A C 1
ATOM 719 O O . ARG A 1 88 ? -7.413 7.444 14.648 1.00 96.38 88 ARG A O 1
ATOM 726 N N . LEU A 1 89 ? -8.452 6.384 12.960 1.00 94.81 89 LEU A N 1
ATOM 727 C CA . LEU A 1 89 ? -7.290 5.653 12.473 1.00 94.81 89 LEU A CA 1
ATOM 728 C C . LEU A 1 89 ? -6.902 6.222 11.114 1.00 94.81 89 LEU A C 1
ATOM 730 O O . LEU A 1 89 ? -7.756 6.385 10.244 1.00 94.81 89 LEU A O 1
ATOM 734 N N . SER A 1 90 ? -5.618 6.520 10.937 1.00 94.50 90 SER A N 1
ATOM 735 C CA . SER A 1 90 ? -5.044 6.768 9.619 1.00 94.50 90 SER A CA 1
ATOM 736 C C . SER A 1 90 ? -3.957 5.752 9.316 1.00 94.50 90 SER A C 1
ATOM 738 O O . SER A 1 90 ? -3.227 5.320 10.213 1.00 94.50 90 SER A O 1
ATOM 740 N N . GLY A 1 91 ? -3.852 5.366 8.054 1.00 93.44 91 GLY A N 1
ATOM 741 C CA . GLY A 1 91 ? -2.890 4.383 7.599 1.00 93.44 91 GLY A CA 1
ATO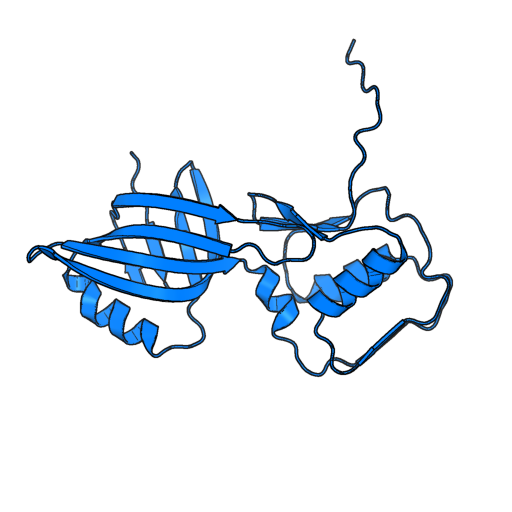M 742 C C . GLY A 1 91 ? -2.507 4.579 6.144 1.00 93.44 91 GLY A C 1
ATOM 743 O O . GLY A 1 91 ? -3.077 5.408 5.440 1.00 93.44 91 GLY A O 1
ATOM 744 N N . VAL A 1 92 ? -1.510 3.814 5.726 1.00 93.50 92 VAL A N 1
ATOM 745 C CA . VAL A 1 92 ? -1.037 3.739 4.345 1.00 93.50 92 VAL A CA 1
ATOM 746 C C . VAL A 1 92 ? -1.248 2.313 3.862 1.00 93.50 92 VAL A C 1
ATOM 748 O O . VAL A 1 92 ? -1.027 1.379 4.636 1.00 93.50 92 VAL A O 1
ATOM 751 N N . ASP A 1 93 ? -1.698 2.136 2.627 1.00 91.31 93 ASP A N 1
ATOM 752 C CA . ASP A 1 93 ? -1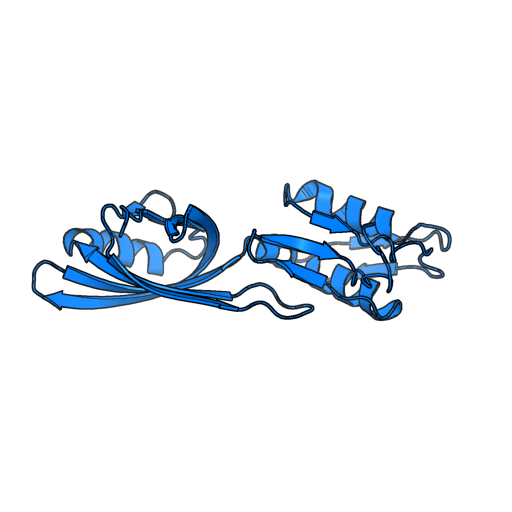.939 0.810 2.057 1.00 91.31 93 ASP A CA 1
ATOM 753 C C . ASP A 1 93 ? -0.662 -0.055 2.000 1.00 91.31 93 ASP A C 1
ATOM 755 O O . ASP A 1 93 ? 0.461 0.413 2.217 1.00 91.31 93 ASP A O 1
ATOM 759 N N . GLU A 1 94 ? -0.822 -1.351 1.719 1.00 89.38 94 GLU A N 1
ATOM 760 C CA . GLU A 1 94 ? 0.289 -2.310 1.726 1.00 89.38 94 GLU A CA 1
ATOM 761 C C . GLU A 1 94 ? 1.447 -1.974 0.771 1.00 89.38 94 GLU A C 1
ATOM 763 O O . GLU A 1 94 ? 2.567 -2.440 1.011 1.00 89.38 94 GLU A O 1
ATOM 768 N N . SER A 1 95 ? 1.230 -1.144 -0.253 1.00 92.00 95 SER A N 1
ATOM 769 C CA . SER A 1 95 ? 2.280 -0.669 -1.159 1.00 92.00 95 SER A CA 1
ATOM 770 C C . SER A 1 95 ? 3.436 0.023 -0.432 1.00 92.00 95 SER A C 1
ATOM 772 O O . SER A 1 95 ? 4.558 0.015 -0.938 1.00 92.00 95 SER A O 1
ATOM 774 N N . ILE A 1 96 ? 3.224 0.535 0.788 1.00 92.88 96 ILE A N 1
ATOM 775 C CA . ILE A 1 96 ? 4.286 1.108 1.626 1.00 92.88 96 ILE A CA 1
ATOM 776 C C . ILE A 1 96 ? 5.447 0.133 1.863 1.00 92.88 96 ILE A C 1
ATOM 778 O O . ILE A 1 96 ? 6.573 0.570 2.088 1.00 92.88 96 ILE A O 1
ATOM 782 N N . LYS A 1 97 ? 5.223 -1.188 1.758 1.00 91.44 97 LYS A N 1
ATOM 783 C CA . LYS A 1 97 ? 6.283 -2.210 1.837 1.00 91.44 97 LYS A CA 1
ATOM 784 C C . LYS A 1 97 ? 7.411 -1.952 0.829 1.00 91.44 97 LYS A C 1
ATOM 786 O O . LYS A 1 97 ? 8.572 -2.194 1.161 1.00 91.44 97 LYS A O 1
ATOM 791 N N . LEU A 1 98 ? 7.089 -1.410 -0.348 1.00 93.94 98 LEU A N 1
ATOM 792 C CA . LEU A 1 98 ? 8.054 -1.026 -1.388 1.00 93.94 98 LEU A CA 1
ATOM 793 C C . LEU A 1 98 ? 8.944 0.160 -0.986 1.00 93.94 98 LEU A C 1
ATOM 795 O O . LEU A 1 98 ? 9.936 0.402 -1.662 1.00 93.94 98 LEU A O 1
ATOM 799 N N . SER A 1 99 ? 8.609 0.867 0.097 1.00 93.62 99 SER A N 1
ATOM 800 C CA . SER A 1 99 ? 9.344 2.025 0.633 1.00 93.62 99 SER A CA 1
ATOM 801 C C . SER A 1 99 ? 10.115 1.715 1.928 1.00 93.62 99 SER A C 1
ATOM 803 O O . SER A 1 99 ? 10.863 2.553 2.446 1.00 93.62 99 SER A O 1
ATOM 805 N N . LEU A 1 100 ? 9.926 0.521 2.505 1.00 88.25 100 LEU A N 1
ATOM 806 C CA . LEU A 1 100 ? 10.552 0.111 3.775 1.00 88.25 100 LEU A CA 1
ATOM 807 C C . LEU A 1 100 ? 11.926 -0.555 3.589 1.00 88.25 100 LEU A C 1
ATOM 809 O O . LEU A 1 100 ? 12.747 -0.589 4.506 1.00 88.25 100 LEU A O 1
ATOM 813 N N . ASN A 1 101 ? 12.199 -1.054 2.393 1.00 84.06 101 ASN A N 1
ATOM 814 C CA . ASN A 1 101 ? 13.438 -1.687 1.944 1.00 84.06 101 ASN A CA 1
ATOM 815 C C . ASN A 1 101 ? 14.554 -0.661 1.661 1.00 84.06 101 ASN A C 1
ATOM 817 O O . ASN A 1 101 ? 14.935 -0.371 0.528 1.00 84.06 101 ASN A O 1
ATOM 821 N N . LYS A 1 102 ? 15.144 -0.126 2.722 1.00 65.88 102 LYS A N 1
ATOM 822 C CA . LYS A 1 102 ? 16.265 0.809 2.594 1.00 65.88 102 LYS A CA 1
ATOM 823 C C . LYS A 1 102 ? 17.567 0.011 2.490 1.00 65.88 102 LYS A C 1
ATOM 825 O O . LYS A 1 102 ? 17.775 -0.909 3.279 1.00 65.88 102 LYS A O 1
ATOM 830 N N . ASN A 1 103 ? 18.441 0.384 1.547 1.00 68.50 103 ASN A N 1
ATOM 831 C CA . ASN A 1 103 ? 19.745 -0.239 1.218 1.00 68.50 103 ASN A CA 1
ATOM 832 C C . ASN A 1 103 ? 19.765 -1.319 0.116 1.00 68.50 103 ASN A C 1
ATOM 834 O O . ASN A 1 103 ? 20.611 -2.216 0.146 1.00 68.50 103 ASN A O 1
ATOM 838 N N . LEU A 1 104 ? 18.903 -1.215 -0.895 1.00 82.50 104 LEU A N 1
ATOM 839 C CA . LEU A 1 104 ? 18.990 -2.076 -2.075 1.00 82.50 104 LEU A CA 1
ATOM 840 C C . LEU A 1 104 ? 20.052 -1.594 -3.068 1.00 82.50 104 LEU A C 1
ATOM 842 O O . LEU A 1 104 ? 20.354 -0.401 -3.177 1.00 82.50 104 LEU A O 1
ATOM 846 N N . LYS A 1 105 ? 20.639 -2.564 -3.774 1.00 90.38 105 LYS A N 1
ATOM 847 C CA . LYS A 1 105 ? 21.578 -2.348 -4.875 1.00 90.38 105 LYS A CA 1
ATOM 848 C C . LYS A 1 105 ? 21.202 -3.273 -6.020 1.00 90.38 105 LYS A C 1
ATOM 850 O O . LYS A 1 105 ? 21.487 -4.467 -5.963 1.00 90.38 105 LYS A O 1
ATOM 855 N N . ARG A 1 106 ? 20.579 -2.714 -7.054 1.00 93.88 106 ARG A N 1
ATOM 856 C CA . ARG A 1 106 ? 20.266 -3.417 -8.303 1.00 93.88 106 ARG A CA 1
ATOM 857 C C . ARG A 1 106 ? 20.878 -2.664 -9.471 1.00 93.88 106 ARG A C 1
ATOM 859 O O . ARG A 1 106 ? 20.910 -1.435 -9.473 1.00 93.88 106 ARG A O 1
ATOM 866 N N . LEU A 1 107 ? 21.394 -3.411 -10.439 1.00 96.38 107 LEU A N 1
ATOM 867 C CA . LEU A 1 107 ? 22.036 -2.867 -11.626 1.00 96.38 107 LEU A CA 1
ATOM 868 C C . LEU A 1 107 ? 21.494 -3.589 -12.858 1.00 96.38 107 LEU A C 1
ATOM 870 O O . LEU A 1 107 ? 21.802 -4.759 -13.080 1.00 96.38 107 LEU A O 1
ATOM 874 N N . TYR A 1 108 ? 20.732 -2.865 -13.669 1.00 97.69 108 TYR A N 1
ATOM 875 C CA . TYR A 1 108 ? 20.204 -3.332 -14.945 1.00 97.69 108 TYR A CA 1
ATOM 876 C C . TYR A 1 108 ? 21.062 -2.732 -16.059 1.00 97.69 108 TYR A C 1
ATOM 878 O O . TYR A 1 108 ? 20.969 -1.538 -16.342 1.00 97.69 108 TYR A O 1
ATOM 886 N N . GLN A 1 109 ? 21.971 -3.539 -16.616 1.00 97.19 109 GLN A N 1
ATOM 887 C CA . GLN A 1 109 ? 23.001 -3.068 -17.555 1.00 97.19 109 GLN A CA 1
ATOM 888 C C . GLN A 1 109 ? 22.588 -3.158 -19.022 1.00 97.19 109 GLN A C 1
ATOM 890 O O . GLN A 1 109 ? 23.080 -2.368 -19.819 1.00 97.19 109 GLN A O 1
ATOM 895 N N . ASP A 1 110 ? 21.746 -4.133 -19.376 1.00 97.94 110 ASP A N 1
ATOM 896 C CA . ASP A 1 110 ? 21.352 -4.403 -20.760 1.00 97.94 110 ASP A CA 1
ATOM 897 C C . ASP A 1 110 ? 20.336 -3.358 -21.244 1.00 97.94 110 ASP A C 1
ATOM 899 O O . ASP A 1 110 ? 19.190 -3.396 -20.794 1.00 97.94 110 ASP A O 1
ATOM 903 N N . PRO A 1 111 ? 20.704 -2.445 -22.165 1.00 96.81 111 PRO A N 1
ATOM 904 C CA . PRO A 1 111 ? 19.798 -1.408 -22.648 1.00 96.81 111 PRO A CA 1
ATOM 905 C C . PRO A 1 111 ? 18.557 -1.965 -23.352 1.00 96.81 111 PRO A C 1
ATOM 907 O O . PRO A 1 111 ? 17.543 -1.275 -23.394 1.00 96.81 111 PRO A O 1
ATOM 910 N N . ASN A 1 112 ? 18.620 -3.201 -23.857 1.00 98.12 112 ASN A N 1
ATOM 911 C CA . ASN A 1 112 ? 17.502 -3.854 -24.538 1.00 98.12 112 ASN A CA 1
ATOM 912 C C . ASN A 1 112 ? 16.577 -4.603 -23.558 1.00 98.12 112 ASN A C 1
ATOM 914 O O . ASN A 1 112 ? 15.659 -5.315 -23.964 1.00 98.12 112 ASN A O 1
ATOM 918 N N . MET A 1 113 ? 16.811 -4.499 -22.244 1.00 98.06 113 MET A N 1
ATOM 919 C CA . MET A 1 113 ? 15.933 -5.108 -21.251 1.00 98.06 113 MET A CA 1
ATOM 920 C C . MET A 1 113 ? 14.557 -4.416 -21.272 1.00 98.06 113 MET A C 1
ATOM 922 O O . MET A 1 113 ? 14.493 -3.198 -21.099 1.00 98.06 113 MET A O 1
ATOM 926 N N . PRO A 1 114 ? 13.443 -5.157 -21.424 1.00 98.19 114 PRO A N 1
ATOM 927 C CA . PRO A 1 114 ? 12.105 -4.575 -21.355 1.00 98.19 114 PRO A CA 1
ATOM 928 C C . PRO A 1 114 ? 11.809 -3.977 -19.977 1.00 98.19 114 PRO A C 1
ATOM 930 O O . PRO A 1 114 ? 12.058 -4.634 -18.963 1.00 98.19 114 PRO A O 1
ATOM 933 N N . VAL A 1 115 ? 11.190 -2.793 -19.932 1.00 98.12 115 VAL A N 1
ATOM 934 C CA . VAL A 1 115 ? 10.802 -2.115 -18.677 1.00 98.12 115 VAL A CA 1
ATOM 935 C C . VAL A 1 115 ? 9.947 -3.029 -17.794 1.00 98.12 115 VAL A C 1
ATOM 937 O O . VAL A 1 115 ? 10.205 -3.147 -16.597 1.00 98.12 115 VAL A O 1
ATOM 940 N N . LYS A 1 116 ? 8.999 -3.768 -18.388 1.00 97.56 116 LYS A N 1
ATOM 941 C CA . LYS A 1 116 ? 8.148 -4.729 -17.665 1.00 97.56 116 LYS A CA 1
ATOM 942 C C . LYS A 1 116 ? 8.934 -5.775 -16.871 1.00 97.56 116 LYS A C 1
ATOM 944 O O . LYS A 1 116 ? 8.550 -6.083 -15.751 1.00 97.56 116 LYS A O 1
ATOM 949 N N . LYS A 1 117 ? 10.074 -6.254 -17.390 1.00 97.94 117 LYS A N 1
ATOM 950 C CA . LYS A 1 117 ? 10.890 -7.256 -16.685 1.00 97.94 117 LYS A CA 1
ATOM 951 C C . LYS A 1 117 ? 11.503 -6.694 -15.408 1.00 97.94 117 LYS A C 1
ATOM 953 O O . LYS A 1 117 ? 11.669 -7.438 -14.452 1.00 97.94 117 LYS A O 1
ATOM 958 N N . ILE A 1 118 ? 11.838 -5.404 -15.388 1.00 97.62 118 ILE A N 1
ATOM 959 C CA . ILE A 1 118 ? 12.358 -4.740 -14.186 1.00 97.62 118 ILE A CA 1
ATOM 960 C C . ILE A 1 118 ? 11.258 -4.595 -13.137 1.00 97.62 118 ILE A C 1
ATOM 962 O O . ILE A 1 118 ? 11.496 -4.862 -11.963 1.00 97.62 118 ILE A O 1
ATOM 966 N N . ILE A 1 119 ? 10.052 -4.205 -13.561 1.00 97.81 119 ILE A N 1
ATOM 967 C CA . ILE A 1 119 ? 8.889 -4.102 -12.670 1.00 97.81 119 ILE A CA 1
ATOM 968 C C . ILE A 1 119 ? 8.595 -5.467 -12.037 1.00 97.81 119 ILE A C 1
ATOM 970 O O . ILE A 1 119 ? 8.490 -5.570 -10.817 1.00 97.81 119 ILE A O 1
ATOM 974 N N . GLU A 1 120 ? 8.526 -6.523 -12.849 1.00 96.88 120 GLU A N 1
ATOM 975 C CA . GLU A 1 120 ? 8.288 -7.897 -12.394 1.00 96.88 120 GLU A CA 1
ATOM 976 C C . GLU A 1 120 ? 9.401 -8.407 -11.466 1.00 96.88 120 GLU A C 1
ATOM 978 O O . GLU A 1 120 ? 9.108 -9.028 -10.444 1.00 96.88 120 GLU A O 1
ATOM 983 N N . ASP A 1 121 ? 10.671 -8.128 -11.789 1.00 95.38 121 ASP A N 1
ATOM 984 C CA . ASP A 1 121 ? 11.817 -8.520 -10.959 1.00 95.38 121 ASP A CA 1
ATOM 985 C C . ASP A 1 121 ? 11.745 -7.920 -9.553 1.00 95.38 121 ASP A C 1
ATOM 987 O O . ASP A 1 121 ? 12.124 -8.578 -8.588 1.00 95.38 121 ASP A O 1
ATOM 991 N N . ILE A 1 122 ? 11.227 -6.698 -9.435 1.00 94.75 122 ILE A N 1
ATOM 992 C CA . ILE A 1 122 ? 11.061 -6.007 -8.157 1.00 94.75 122 ILE A CA 1
ATOM 993 C C . ILE A 1 122 ? 9.813 -6.500 -7.419 1.00 94.75 122 ILE A C 1
ATOM 995 O O . ILE A 1 122 ? 9.888 -6.845 -6.243 1.00 94.75 122 ILE A O 1
ATOM 999 N N . ILE A 1 123 ? 8.659 -6.548 -8.088 1.00 94.69 123 ILE A N 1
ATOM 1000 C CA . ILE A 1 123 ? 7.366 -6.780 -7.426 1.00 94.69 123 ILE A CA 1
ATOM 1001 C C . ILE A 1 123 ? 7.184 -8.227 -6.958 1.00 94.69 123 ILE A C 1
ATOM 1003 O O . ILE A 1 123 ? 6.485 -8.462 -5.967 1.00 94.69 123 ILE A O 1
ATOM 1007 N N . LYS A 1 124 ? 7.840 -9.202 -7.601 1.00 91.69 124 LYS A N 1
ATOM 1008 C CA . LYS A 1 124 ? 7.719 -10.632 -7.256 1.00 91.69 124 LYS A CA 1
ATOM 1009 C C . LYS A 1 124 ? 7.993 -10.944 -5.777 1.00 91.69 124 LYS A C 1
ATOM 1011 O O . LYS A 1 124 ? 7.424 -11.897 -5.250 1.00 91.69 124 LYS A O 1
ATOM 1016 N N . ASP A 1 125 ? 8.818 -10.140 -5.105 1.00 87.88 125 ASP A N 1
ATOM 1017 C CA . ASP A 1 125 ? 9.221 -10.363 -3.712 1.00 87.88 125 ASP A CA 1
ATOM 1018 C C . ASP A 1 125 ? 8.174 -9.865 -2.690 1.00 87.88 125 ASP A C 1
ATOM 1020 O O . ASP A 1 125 ? 8.285 -10.150 -1.497 1.00 87.88 125 ASP A O 1
ATOM 1024 N N . TYR A 1 126 ? 7.137 -9.143 -3.136 1.00 90.38 126 TYR A N 1
ATOM 1025 C CA . TYR A 1 126 ? 6.176 -8.451 -2.263 1.00 90.38 126 TYR A CA 1
ATOM 1026 C C . TYR A 1 126 ? 4.813 -9.135 -2.144 1.00 90.38 126 TYR A C 1
ATOM 1028 O O . TYR A 1 126 ? 4.032 -8.773 -1.261 1.00 90.38 126 TYR A O 1
ATOM 1036 N N . GLY A 1 127 ? 4.504 -10.096 -3.023 1.00 86.88 127 GLY A N 1
ATOM 1037 C CA . GLY A 1 127 ? 3.204 -10.782 -3.044 1.00 86.88 127 GLY A CA 1
ATOM 1038 C C . GLY A 1 127 ? 2.008 -9.831 -3.181 1.00 86.88 127 GLY A C 1
ATOM 1039 O O . GLY A 1 127 ? 0.946 -10.111 -2.637 1.00 86.88 127 GLY A O 1
ATOM 1040 N N . THR A 1 128 ? 2.210 -8.680 -3.826 1.00 87.25 128 THR A N 1
ATOM 1041 C CA . THR A 1 128 ? 1.188 -7.644 -4.027 1.00 87.25 128 THR A CA 1
ATOM 1042 C C . THR A 1 128 ? 0.553 -7.815 -5.399 1.00 87.25 128 THR A C 1
ATOM 1044 O O . THR A 1 128 ? 1.263 -8.103 -6.361 1.00 87.25 128 THR A O 1
ATOM 1047 N N . ASP A 1 129 ? -0.760 -7.620 -5.497 1.00 92.31 129 ASP A N 1
ATOM 1048 C CA . ASP A 1 129 ? -1.459 -7.637 -6.780 1.00 92.31 129 ASP A CA 1
ATOM 1049 C C . ASP A 1 129 ? -1.084 -6.406 -7.610 1.00 92.31 129 ASP A C 1
ATOM 1051 O O . ASP A 1 129 ? -1.055 -5.272 -7.118 1.00 92.31 129 ASP A O 1
ATOM 1055 N N . TYR A 1 130 ? -0.802 -6.624 -8.891 1.00 95.56 130 TYR A N 1
ATOM 1056 C CA . TYR A 1 130 ? -0.399 -5.559 -9.795 1.00 95.56 130 TYR A CA 1
ATOM 1057 C C . TYR A 1 130 ? -0.899 -5.783 -11.218 1.00 95.56 130 TYR A C 1
ATOM 1059 O O . TYR A 1 130 ? -1.219 -6.898 -11.628 1.00 95.56 130 TYR A O 1
ATOM 1067 N N . HIS A 1 131 ? -0.920 -4.695 -11.979 1.00 96.00 131 HIS A N 1
ATOM 1068 C CA . HIS A 1 131 ? -1.177 -4.683 -13.411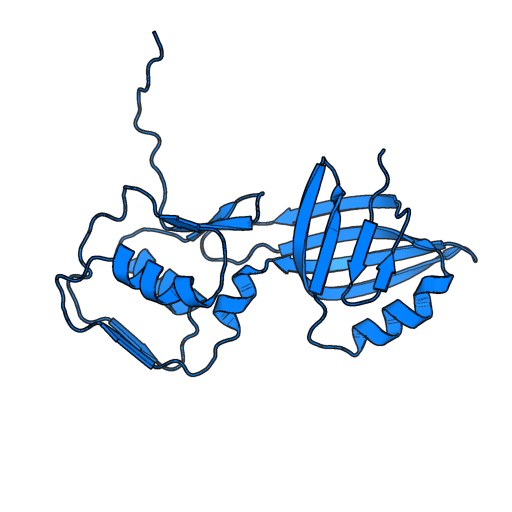 1.00 96.00 131 HIS A CA 1
ATOM 1069 C C . HIS A 1 131 ? -0.142 -3.802 -14.102 1.00 96.00 131 HIS A C 1
ATOM 1071 O O . HIS A 1 131 ? 0.140 -2.695 -13.644 1.00 96.00 131 HIS A O 1
ATOM 1077 N N . ILE A 1 132 ? 0.415 -4.281 -15.210 1.00 96.94 132 ILE A N 1
ATOM 1078 C CA . ILE A 1 132 ? 1.313 -3.497 -16.059 1.00 96.94 132 ILE A CA 1
ATOM 1079 C C . ILE A 1 132 ? 0.536 -3.133 -17.321 1.00 96.94 132 ILE A C 1
ATOM 1081 O O . ILE A 1 132 ? 0.091 -4.018 -18.053 1.00 96.94 132 ILE A O 1
ATOM 1085 N N . SER A 1 133 ? 0.373 -1.833 -17.566 1.00 95.06 133 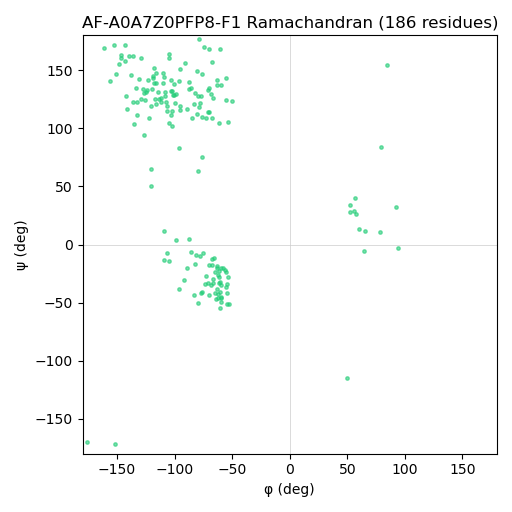SER A N 1
ATOM 1086 C CA . SER A 1 133 ? -0.289 -1.308 -18.759 1.00 95.06 133 SER A CA 1
ATOM 1087 C C . SER A 1 133 ? 0.370 -1.848 -20.025 1.00 95.06 133 SER A C 1
ATOM 1089 O O . SER A 1 133 ? 1.596 -1.950 -20.118 1.00 95.06 133 SER A O 1
ATOM 1091 N N . LYS A 1 134 ? -0.445 -2.117 -21.050 1.00 92.38 134 LYS A N 1
ATOM 1092 C CA . LYS A 1 134 ? 0.038 -2.500 -22.388 1.00 92.38 134 LYS A CA 1
ATOM 1093 C C . LYS A 1 134 ? 0.937 -1.435 -23.026 1.00 92.38 134 LYS A C 1
ATOM 1095 O O . LYS A 1 134 ? 1.697 -1.765 -23.928 1.00 92.38 134 LYS A O 1
ATOM 1100 N N . ASN A 1 135 ? 0.862 -0.186 -22.561 1.00 89.25 135 ASN A N 1
ATOM 1101 C CA . ASN A 1 135 ? 1.725 0.901 -23.026 1.00 89.25 135 ASN A CA 1
ATOM 1102 C C . ASN A 1 135 ? 3.184 0.745 -22.564 1.00 89.25 135 ASN A C 1
ATOM 1104 O O . ASN A 1 135 ? 4.077 1.323 -23.178 1.00 89.25 135 ASN A O 1
ATOM 1108 N N . ILE A 1 136 ? 3.445 -0.081 -21.542 1.00 94.44 136 ILE A N 1
ATOM 1109 C CA . ILE A 1 136 ? 4.796 -0.439 -21.093 1.00 94.44 136 ILE A CA 1
ATOM 1110 C C . ILE A 1 136 ? 5.384 -1.530 -22.010 1.00 94.44 136 ILE A C 1
ATOM 1112 O O . ILE A 1 136 ? 5.666 -2.656 -21.592 1.00 94.44 136 ILE A O 1
ATOM 1116 N N . ASP A 1 137 ? 5.566 -1.193 -23.286 1.00 93.19 137 ASP A N 1
ATOM 1117 C CA . ASP A 1 137 ? 6.173 -2.052 -24.313 1.00 93.19 137 ASP A CA 1
ATOM 1118 C C . ASP A 1 137 ? 7.425 -1.399 -24.910 1.00 93.19 137 ASP A C 1
ATOM 1120 O O . ASP A 1 137 ? 7.581 -1.232 -26.118 1.00 93.19 137 ASP A O 1
ATOM 1124 N N . MET A 1 138 ? 8.318 -0.963 -24.025 1.00 95.12 138 MET A N 1
ATOM 1125 C CA . MET A 1 138 ? 9.607 -0.387 -24.388 1.00 95.12 138 MET A CA 1
ATOM 1126 C C . MET A 1 138 ? 10.762 -1.046 -23.631 1.00 95.12 138 MET A C 1
ATOM 1128 O O . MET A 1 138 ? 10.592 -1.684 -22.586 1.00 95.12 138 MET A O 1
ATOM 1132 N N . GLU A 1 139 ? 11.959 -0.874 -24.180 1.00 98.12 139 GLU A N 1
ATOM 1133 C CA . GLU A 1 139 ? 13.228 -1.260 -23.567 1.00 98.12 139 GLU A CA 1
ATOM 1134 C C . GLU A 1 139 ? 13.800 -0.102 -22.741 1.00 98.12 139 GLU A C 1
ATOM 1136 O O . GLU A 1 139 ? 13.497 1.067 -22.990 1.00 98.12 139 GLU A O 1
ATOM 1141 N N . ILE A 1 140 ? 14.644 -0.410 -21.753 1.00 97.75 140 ILE A N 1
ATOM 1142 C CA . ILE A 1 140 ? 15.174 0.610 -20.843 1.00 97.75 140 ILE A CA 1
ATOM 1143 C C . ILE A 1 140 ? 16.078 1.644 -21.521 1.00 97.75 140 ILE A C 1
ATOM 1145 O O . ILE A 1 140 ? 16.255 2.736 -20.982 1.00 97.75 140 ILE A O 1
ATOM 1149 N N . GLY A 1 141 ? 16.685 1.314 -22.664 1.00 97.38 141 GLY A N 1
ATOM 1150 C CA . GLY A 1 141 ? 17.489 2.210 -23.502 1.00 97.38 141 GLY A CA 1
ATOM 1151 C C . GLY A 1 141 ? 18.781 2.735 -22.860 1.00 97.38 141 GLY A C 1
ATOM 1152 O O . GLY A 1 141 ? 19.570 3.410 -23.521 1.00 97.38 141 GLY A O 1
ATOM 1153 N N . ARG A 1 142 ? 19.018 2.443 -21.577 1.00 96.44 142 ARG A N 1
ATOM 1154 C CA . ARG A 1 142 ? 20.183 2.860 -20.791 1.00 96.44 142 ARG A CA 1
ATOM 1155 C C . ARG A 1 142 ? 20.341 1.997 -19.544 1.00 96.44 142 ARG A C 1
ATOM 1157 O O . ARG A 1 142 ? 19.429 1.278 -19.151 1.00 96.44 142 ARG A O 1
ATOM 1164 N N . VAL A 1 143 ? 21.487 2.132 -18.884 1.00 97.44 143 VAL A N 1
ATOM 1165 C CA . VAL A 1 143 ? 21.750 1.478 -17.597 1.00 97.44 143 VAL A CA 1
ATOM 1166 C C . VAL A 1 143 ? 20.913 2.122 -16.490 1.00 97.44 143 VAL A C 1
ATOM 1168 O O . VAL A 1 143 ? 20.927 3.344 -16.338 1.00 97.44 143 VAL A O 1
ATOM 1171 N N . TYR A 1 144 ? 20.260 1.299 -15.667 1.00 97.50 144 TYR A N 1
ATOM 1172 C CA . TYR A 1 144 ? 19.619 1.732 -14.423 1.00 97.50 144 TYR A CA 1
ATOM 1173 C C . TYR A 1 144 ? 20.356 1.163 -13.216 1.00 97.50 144 TYR A C 1
ATOM 1175 O O . TYR A 1 144 ? 20.543 -0.047 -13.090 1.00 97.50 144 TYR A O 1
ATOM 1183 N N . TYR A 1 145 ? 20.740 2.053 -12.305 1.00 96.00 145 TYR A N 1
ATOM 1184 C CA . TYR A 1 145 ? 21.312 1.698 -11.014 1.00 96.00 145 TYR A CA 1
ATOM 1185 C C . TYR A 1 145 ? 20.385 2.192 -9.905 1.00 96.00 145 TYR A C 1
ATOM 1187 O O . TYR A 1 145 ? 20.026 3.371 -9.866 1.00 96.00 145 TYR A O 1
ATOM 1195 N N . GLN A 1 146 ? 19.978 1.279 -9.030 1.00 95.12 146 GLN A N 1
ATOM 1196 C CA . GLN A 1 146 ? 19.287 1.590 -7.787 1.00 95.12 146 GLN A CA 1
ATOM 1197 C C . GLN A 1 146 ? 20.330 1.649 -6.676 1.00 95.12 146 GLN A C 1
ATOM 1199 O O . GLN A 1 146 ? 21.013 0.654 -6.416 1.00 95.12 146 GLN A O 1
ATOM 1204 N N . TYR A 1 147 ? 20.472 2.804 -6.031 1.00 91.94 147 TYR A N 1
ATOM 1205 C CA . TYR A 1 147 ? 21.464 2.995 -4.979 1.00 91.94 147 TYR A CA 1
ATOM 1206 C C . TYR A 1 147 ? 20.922 3.844 -3.847 1.00 91.94 147 TYR A C 1
ATOM 1208 O O . TYR A 1 147 ? 20.661 5.030 -4.032 1.00 91.94 147 TYR A O 1
ATOM 1216 N N . ASN A 1 148 ? 20.823 3.236 -2.662 1.00 90.12 148 ASN A N 1
ATOM 1217 C CA . ASN A 1 148 ? 20.285 3.892 -1.469 1.00 90.12 148 ASN A CA 1
ATOM 1218 C C . ASN A 1 148 ? 18.901 4.531 -1.716 1.00 90.12 148 ASN A C 1
ATOM 1220 O O . ASN A 1 148 ? 18.573 5.578 -1.166 1.00 90.12 148 ASN A O 1
ATOM 1224 N N . GLU A 1 149 ? 18.119 3.884 -2.575 1.00 93.75 149 GLU A N 1
ATOM 1225 C CA . GLU A 1 149 ? 16.777 4.257 -3.004 1.00 93.75 149 GLU A CA 1
ATOM 1226 C C . GLU A 1 149 ? 15.900 3.024 -2.785 1.00 93.75 149 GLU A C 1
ATOM 1228 O O . GLU A 1 149 ? 16.321 1.907 -3.106 1.00 93.75 149 GLU A O 1
ATOM 1233 N N . ASP A 1 150 ? 14.727 3.211 -2.189 1.00 95.50 150 ASP A N 1
ATOM 1234 C CA . ASP A 1 150 ? 13.738 2.147 -2.012 1.00 95.50 150 ASP A CA 1
ATOM 1235 C C . ASP A 1 150 ? 13.098 1.726 -3.348 1.00 95.50 150 ASP A C 1
ATOM 1237 O O . ASP A 1 150 ? 13.301 2.363 -4.385 1.00 95.50 150 ASP A O 1
ATOM 1241 N N . ASP A 1 151 ? 12.372 0.606 -3.349 1.00 96.44 151 ASP A N 1
ATOM 1242 C CA . ASP A 1 151 ? 11.803 0.061 -4.593 1.00 96.44 151 ASP A CA 1
ATOM 1243 C C . ASP A 1 151 ? 10.698 0.949 -5.155 1.00 96.44 151 ASP A C 1
ATOM 1245 O O . ASP A 1 151 ? 10.608 1.104 -6.371 1.00 96.44 151 ASP A O 1
ATOM 1249 N N . TRP A 1 152 ? 9.906 1.590 -4.296 1.00 96.88 152 TRP A N 1
ATOM 1250 C CA . TRP A 1 152 ? 8.880 2.533 -4.726 1.00 96.88 152 TRP A CA 1
ATOM 1251 C C . TRP A 1 152 ? 9.489 3.707 -5.490 1.00 96.88 152 TRP A C 1
ATOM 1253 O O . TRP A 1 152 ? 9.130 3.962 -6.639 1.00 96.88 152 TRP A O 1
ATOM 1263 N N . SER A 1 153 ? 10.455 4.390 -4.878 1.00 96.75 153 SER A N 1
ATOM 1264 C CA . SER A 1 153 ? 11.131 5.546 -5.465 1.00 96.75 153 SER A CA 1
ATOM 1265 C C . SER A 1 153 ? 11.846 5.172 -6.764 1.00 96.75 153 SER A C 1
ATOM 1267 O O . SER A 1 153 ? 11.733 5.892 -7.758 1.00 96.75 153 SER A O 1
ATOM 1269 N N . PHE A 1 154 ? 12.489 3.999 -6.798 1.00 97.25 154 PHE A N 1
ATOM 1270 C CA . PHE A 1 154 ? 13.128 3.480 -8.004 1.00 97.25 154 PHE A CA 1
ATOM 1271 C C . PHE A 1 154 ? 12.124 3.235 -9.138 1.00 97.25 154 PHE A C 1
ATOM 1273 O O . PHE A 1 154 ? 12.376 3.645 -10.271 1.00 97.25 154 PHE A O 1
ATOM 1280 N N . LEU A 1 155 ? 10.982 2.603 -8.849 1.00 97.50 155 LEU A N 1
ATOM 1281 C CA . LEU A 1 155 ? 9.929 2.340 -9.834 1.00 97.50 155 LEU A CA 1
ATOM 1282 C C . LEU A 1 155 ? 9.297 3.643 -10.346 1.00 97.50 155 LEU A C 1
ATOM 1284 O O . LEU A 1 155 ? 9.095 3.790 -11.552 1.00 97.50 155 LEU A O 1
ATOM 1288 N N . VAL A 1 156 ? 9.043 4.614 -9.460 1.00 98.00 156 VAL A N 1
ATOM 1289 C CA . VAL A 1 156 ? 8.553 5.950 -9.839 1.00 98.00 156 VAL A CA 1
ATOM 1290 C C . VAL A 1 156 ? 9.542 6.637 -10.776 1.00 98.00 156 VAL A C 1
ATOM 1292 O O . VAL A 1 156 ? 9.139 7.178 -11.809 1.00 98.00 156 VAL A O 1
ATOM 1295 N N . ARG A 1 157 ? 10.839 6.604 -10.451 1.00 97.19 157 ARG A N 1
ATOM 1296 C CA . ARG A 1 157 ? 11.892 7.193 -11.283 1.00 97.19 157 ARG A CA 1
ATOM 1297 C C . ARG A 1 157 ? 11.994 6.500 -12.640 1.00 97.19 157 ARG A C 1
ATOM 1299 O O . ARG A 1 157 ? 12.008 7.192 -13.651 1.00 97.19 157 ARG A O 1
ATOM 1306 N N . LEU A 1 158 ? 12.010 5.165 -12.653 1.00 97.69 158 LEU A N 1
ATOM 1307 C CA . LEU A 1 158 ? 12.045 4.350 -13.868 1.00 97.69 158 LEU A CA 1
ATOM 1308 C C . LEU A 1 158 ? 10.901 4.714 -14.816 1.00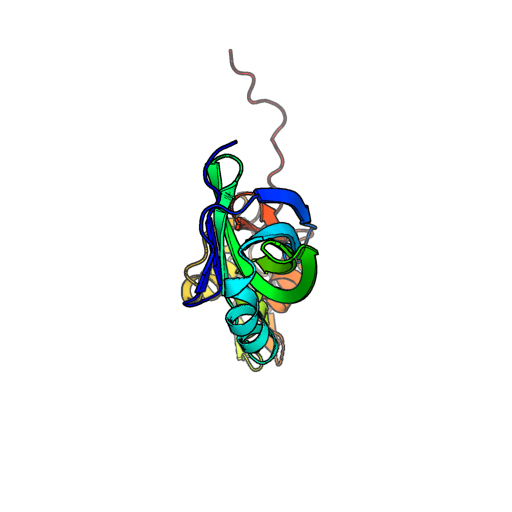 97.69 158 LEU A C 1
ATOM 1310 O O . LEU A 1 158 ? 11.152 4.969 -15.986 1.00 97.69 158 LEU A O 1
ATOM 1314 N N . LEU A 1 159 ? 9.659 4.752 -14.328 1.00 97.50 159 LEU A N 1
ATOM 1315 C CA . LEU A 1 159 ? 8.504 5.056 -15.176 1.00 97.50 159 LEU A CA 1
ATOM 1316 C C . LEU A 1 159 ? 8.450 6.519 -15.617 1.00 97.50 159 LEU A C 1
ATOM 1318 O O . LEU A 1 159 ? 8.045 6.803 -16.745 1.00 97.50 159 LEU A O 1
ATOM 1322 N N . SER A 1 160 ? 8.917 7.443 -14.776 1.00 96.31 160 SER A N 1
ATOM 1323 C CA . SER A 1 160 ? 8.958 8.867 -15.121 1.00 96.31 160 SER A CA 1
ATOM 1324 C C . SER A 1 160 ? 9.830 9.142 -16.349 1.00 96.31 160 SER A C 1
ATOM 1326 O O . SER A 1 160 ? 9.501 10.025 -17.138 1.00 96.31 160 SER A O 1
ATOM 1328 N N . ASP A 1 161 ? 10.893 8.360 -16.561 1.00 96.00 161 ASP A N 1
ATOM 1329 C CA . ASP A 1 161 ? 11.744 8.459 -17.756 1.00 96.00 161 ASP A CA 1
ATOM 1330 C C . ASP A 1 161 ? 11.002 8.129 -19.066 1.00 96.00 161 ASP A C 1
ATOM 1332 O O . ASP A 1 161 ? 11.449 8.524 -20.144 1.00 96.00 161 ASP A O 1
ATOM 1336 N N . PHE A 1 162 ? 9.853 7.454 -18.976 1.00 95.00 162 PHE A N 1
ATOM 1337 C CA . PHE A 1 162 ? 8.985 7.096 -20.100 1.00 95.00 162 PHE A CA 1
ATOM 1338 C C . PHE A 1 162 ? 7.667 7.885 -20.118 1.00 95.00 162 PHE A C 1
ATOM 1340 O O . PHE A 1 162 ? 6.773 7.553 -20.890 1.00 95.00 162 PHE A O 1
ATOM 1347 N N . ASN A 1 163 ? 7.541 8.946 -19.307 1.00 94.81 163 ASN A N 1
ATOM 1348 C CA . ASN A 1 163 ? 6.291 9.687 -19.074 1.00 94.81 163 ASN A CA 1
ATOM 1349 C C . ASN A 1 163 ? 5.138 8.815 -18.544 1.00 94.81 163 ASN A C 1
ATOM 1351 O O . ASN A 1 163 ? 3.969 9.149 -18.730 1.00 94.81 163 ASN A O 1
ATOM 1355 N N . GLU A 1 164 ? 5.471 7.725 -17.862 1.00 95.94 164 GLU A N 1
ATOM 1356 C CA . GLU A 1 164 ? 4.521 6.804 -17.251 1.00 95.94 164 GLU A CA 1
ATOM 1357 C C . GLU A 1 164 ? 4.483 7.007 -15.733 1.00 95.94 164 GLU A C 1
ATOM 1359 O O . GLU A 1 164 ? 5.344 7.668 -15.140 1.00 95.94 164 GLU A O 1
ATOM 1364 N N . ARG A 1 165 ? 3.442 6.482 -15.084 1.00 96.31 165 ARG A N 1
ATOM 1365 C CA . ARG A 1 165 ? 3.178 6.713 -13.656 1.00 96.31 165 ARG A CA 1
ATOM 1366 C C . ARG A 1 165 ? 2.693 5.453 -12.962 1.00 96.31 165 ARG A C 1
ATOM 1368 O O . ARG A 1 165 ? 2.210 4.528 -13.606 1.00 96.31 165 ARG A O 1
ATOM 1375 N N . ILE A 1 166 ? 2.784 5.450 -11.639 1.00 97.25 166 ILE A N 1
ATOM 1376 C CA . ILE A 1 166 ? 2.187 4.426 -10.783 1.00 97.25 166 ILE A CA 1
ATOM 1377 C C . ILE A 1 166 ? 0.889 4.976 -10.202 1.00 97.25 166 ILE A C 1
ATOM 1379 O O . ILE A 1 166 ? 0.840 6.129 -9.772 1.00 97.25 166 ILE A O 1
ATOM 1383 N N . PHE A 1 167 ? -0.157 4.161 -10.160 1.00 95.88 167 PHE A N 1
ATOM 1384 C CA . PHE A 1 167 ? -1.396 4.468 -9.452 1.00 95.88 167 PHE A CA 1
ATOM 1385 C C . PHE A 1 167 ? -1.881 3.234 -8.705 1.00 95.88 167 PHE A C 1
ATOM 1387 O O . PHE A 1 167 ? -1.723 2.125 -9.192 1.00 95.88 167 PHE A O 1
ATOM 1394 N N . ILE A 1 168 ? -2.503 3.409 -7.547 1.00 93.50 168 ILE A N 1
ATOM 1395 C CA . ILE A 1 168 ? -3.090 2.301 -6.793 1.00 93.50 168 ILE A CA 1
ATOM 1396 C C . ILE A 1 168 ? -4.598 2.478 -6.831 1.00 93.50 168 ILE A C 1
ATOM 1398 O O . ILE A 1 168 ? -5.128 3.530 -6.462 1.00 93.50 168 ILE A O 1
ATOM 1402 N N . ASN A 1 169 ? -5.294 1.463 -7.333 1.00 89.12 169 ASN A N 1
ATOM 1403 C CA . ASN A 1 169 ? -6.740 1.531 -7.464 1.00 89.12 169 ASN A CA 1
ATOM 1404 C C . ASN A 1 169 ? -7.448 1.263 -6.122 1.00 89.12 169 ASN A C 1
ATOM 1406 O O . ASN A 1 169 ? -6.839 0.946 -5.104 1.00 89.12 169 ASN A O 1
ATOM 1410 N N . ARG A 1 170 ? -8.781 1.363 -6.127 1.00 82.25 170 ARG A N 1
ATOM 1411 C CA . ARG A 1 170 ? -9.609 1.159 -4.924 1.00 82.25 170 ARG A CA 1
ATOM 1412 C C . ARG A 1 170 ? -9.590 -0.267 -4.368 1.00 82.25 170 ARG A C 1
ATOM 1414 O O . ARG A 1 170 ? -10.141 -0.480 -3.293 1.00 82.25 170 ARG A O 1
ATOM 1421 N N . ASP A 1 171 ? -9.046 -1.223 -5.111 1.00 84.06 171 ASP A N 1
ATOM 1422 C CA . ASP A 1 171 ? -8.909 -2.616 -4.688 1.00 84.06 171 ASP A CA 1
ATOM 1423 C C . ASP A 1 171 ? -7.495 -2.907 -4.154 1.00 84.06 171 ASP A C 1
ATOM 1425 O O . ASP A 1 171 ? -7.197 -4.040 -3.794 1.00 84.06 171 ASP A O 1
ATOM 1429 N N . GLY A 1 172 ? -6.628 -1.886 -4.074 1.00 86.31 172 GLY A N 1
ATOM 1430 C CA . GLY A 1 172 ? -5.244 -2.019 -3.618 1.00 86.31 172 GLY A CA 1
ATOM 1431 C C . GLY A 1 172 ? -4.294 -2.584 -4.677 1.00 86.31 172 GLY A C 1
ATOM 1432 O O . GLY A 1 172 ? -3.157 -2.915 -4.352 1.00 86.31 172 GLY A O 1
ATOM 1433 N N . ILE A 1 173 ? -4.733 -2.692 -5.935 1.00 91.25 173 ILE A N 1
ATOM 1434 C CA . ILE A 1 173 ? -3.902 -3.182 -7.040 1.00 91.25 173 ILE A CA 1
ATOM 1435 C C . ILE A 1 173 ? -2.995 -2.046 -7.514 1.00 91.25 173 ILE A C 1
ATOM 1437 O O . ILE A 1 173 ? -3.480 -0.958 -7.849 1.00 91.25 173 ILE A O 1
ATOM 1441 N N . ILE A 1 174 ? -1.689 -2.315 -7.588 1.00 95.56 174 ILE A N 1
ATOM 1442 C CA . ILE A 1 174 ? -0.704 -1.373 -8.128 1.00 95.56 174 ILE A CA 1
ATOM 1443 C C . ILE A 1 174 ? -0.757 -1.413 -9.659 1.00 95.56 174 ILE A C 1
ATOM 1445 O O . ILE A 1 174 ? -0.494 -2.439 -10.279 1.00 95.56 174 ILE A O 1
ATOM 1449 N N . LEU A 1 175 ? -1.081 -0.287 -10.279 1.00 96.38 175 LEU A N 1
ATOM 1450 C CA . LEU A 1 175 ? -1.105 -0.098 -11.724 1.00 96.38 175 LEU A CA 1
ATOM 1451 C C . LEU A 1 175 ? 0.181 0.607 -12.164 1.00 96.38 175 LEU A C 1
ATOM 1453 O O . LEU A 1 175 ? 0.467 1.720 -11.717 1.00 96.38 175 LEU A O 1
ATOM 1457 N N . PHE A 1 176 ? 0.937 -0.029 -13.053 1.00 97.19 176 PHE A N 1
ATOM 1458 C CA . PHE A 1 176 ? 2.135 0.529 -13.673 1.00 97.19 176 PHE A CA 1
ATOM 1459 C C . PHE A 1 176 ? 1.824 1.006 -15.091 1.00 97.19 176 PHE A C 1
ATOM 1461 O O . PHE A 1 176 ? 1.544 0.198 -15.977 1.00 97.19 176 PHE A O 1
ATOM 1468 N N . GLY A 1 177 ? 1.922 2.313 -15.306 1.00 94.00 177 GLY A N 1
ATOM 1469 C CA . GLY A 1 177 ? 1.590 2.977 -16.559 1.00 94.0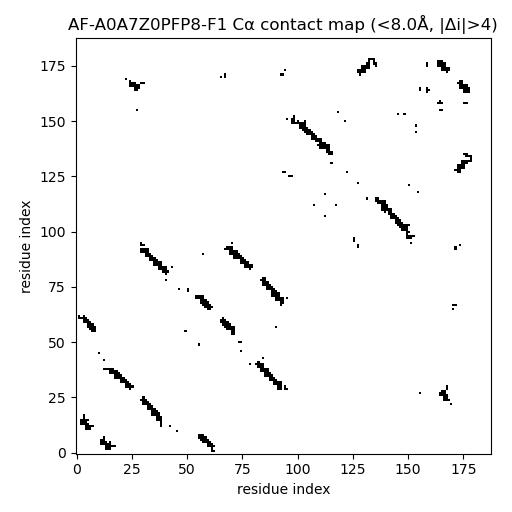0 177 GLY A CA 1
ATOM 1470 C C . GLY A 1 177 ? 0.104 3.306 -16.692 1.00 94.00 177 GLY A C 1
ATOM 1471 O O . GLY A 1 177 ? -0.762 2.673 -16.084 1.00 94.00 177 GLY A O 1
ATOM 1472 N N . GLU A 1 178 ? -0.203 4.318 -17.496 1.00 86.88 178 GLU A N 1
ATOM 1473 C CA . GLU A 1 178 ? -1.581 4.684 -17.813 1.00 86.88 178 GLU A CA 1
ATOM 1474 C C . GLU A 1 178 ? -2.101 3.769 -18.933 1.00 86.88 178 GLU A C 1
ATOM 1476 O O . GLU A 1 178 ? -1.456 3.595 -19.970 1.00 86.88 178 GLU A O 1
ATOM 1481 N N . GLU A 1 179 ? -3.278 3.166 -18.755 1.00 76.50 179 GLU A N 1
ATOM 1482 C CA . GLU A 1 179 ? -4.010 2.612 -19.893 1.00 76.50 179 GLU A CA 1
ATOM 1483 C C . GLU A 1 179 ? -4.745 3.761 -20.578 1.00 76.50 179 GLU A C 1
ATOM 1485 O O . GLU A 1 179 ? -5.679 4.346 -20.028 1.00 76.50 179 GLU A O 1
ATOM 1490 N N . LYS A 1 180 ? -4.335 4.098 -21.802 1.00 56.34 180 LYS A N 1
ATOM 1491 C CA . LYS A 1 180 ? -5.218 4.869 -22.671 1.00 56.34 180 LYS A CA 1
ATOM 1492 C C . LYS A 1 180 ? -6.348 3.927 -23.051 1.00 56.34 180 LYS A C 1
ATOM 1494 O O . LYS A 1 180 ? -6.101 2.950 -23.753 1.00 56.34 180 LYS A O 1
ATOM 1499 N N . LEU A 1 181 ? -7.567 4.223 -22.603 1.00 45.84 181 LEU A N 1
ATOM 1500 C CA . LEU A 1 181 ? -8.757 3.725 -23.284 1.00 45.84 181 LEU A CA 1
ATOM 1501 C C . LEU A 1 181 ? -8.589 4.150 -24.743 1.00 45.84 181 LEU A C 1
ATOM 1503 O O . LEU A 1 181 ? -8.646 5.342 -25.048 1.00 45.84 181 LEU A O 1
ATOM 1507 N N . SER A 1 182 ? -8.262 3.210 -25.627 1.00 42.75 182 SER A N 1
ATOM 1508 C CA . SER A 1 182 ? -8.317 3.477 -27.055 1.00 42.75 182 SER A CA 1
ATOM 1509 C C . SER A 1 182 ? -9.734 3.949 -27.351 1.00 42.75 182 SER A C 1
ATOM 1511 O O . SER A 1 182 ? -10.697 3.272 -26.988 1.00 42.75 182 SER A O 1
ATOM 1513 N N . GLU A 1 183 ? -9.869 5.125 -27.961 1.00 42.19 183 GLU A N 1
ATOM 1514 C CA . GLU A 1 183 ? -11.133 5.521 -28.569 1.00 42.19 183 GLU A CA 1
ATOM 1515 C C . GLU A 1 183 ? -11.598 4.364 -29.472 1.00 42.19 183 GLU A C 1
ATOM 1517 O O . GLU A 1 183 ? -10.851 3.924 -30.345 1.00 42.19 183 GLU A O 1
ATOM 1522 N N . ALA A 1 184 ? -12.816 3.881 -29.208 1.00 43.31 184 ALA A N 1
ATOM 1523 C CA . ALA A 1 184 ? -13.528 2.788 -29.874 1.00 43.31 184 ALA A CA 1
ATOM 1524 C C . ALA A 1 184 ? -13.139 1.340 -29.493 1.00 43.31 184 ALA A C 1
ATOM 1526 O O . ALA A 1 184 ? -12.492 0.620 -30.248 1.00 43.31 184 ALA A O 1
ATOM 1527 N N . GLU A 1 185 ? -13.731 0.842 -28.405 1.00 39.47 185 GLU A N 1
ATOM 1528 C CA . GLU A 1 185 ? -14.542 -0.376 -28.537 1.00 39.47 185 GLU A CA 1
ATOM 1529 C C . GLU A 1 185 ? -16.003 0.077 -28.698 1.00 39.47 185 GLU A C 1
ATOM 1531 O O . GLU A 1 185 ? -16.751 0.196 -27.728 1.00 39.47 185 GLU A O 1
ATOM 1536 N N . GLU A 1 186 ? -16.401 0.421 -29.930 1.00 32.34 186 GLU A N 1
ATOM 1537 C CA . GLU A 1 186 ? -17.824 0.403 -30.282 1.00 32.34 186 GLU A CA 1
ATOM 1538 C C . GLU A 1 186 ? -18.300 -1.042 -30.124 1.00 32.34 186 GLU A C 1
ATOM 1540 O O . GLU A 1 186 ? -17.985 -1.917 -30.932 1.00 32.34 186 GLU A O 1
ATOM 1545 N N . ILE A 1 187 ? -19.035 -1.298 -29.046 1.00 35.75 187 ILE A N 1
ATOM 1546 C CA . ILE A 1 187 ? -19.839 -2.505 -28.916 1.00 35.75 187 ILE A CA 1
ATOM 1547 C C . ILE A 1 187 ? -21.035 -2.315 -29.854 1.00 35.75 187 ILE A C 1
ATOM 1549 O O . ILE A 1 187 ? -21.894 -1.470 -29.593 1.00 35.75 187 ILE A O 1
ATOM 1553 N N . VAL A 1 188 ? -21.049 -3.073 -30.952 1.00 40.56 188 VAL A N 1
ATOM 1554 C CA . VAL A 1 188 ? -22.254 -3.325 -31.763 1.00 40.56 188 VAL A CA 1
ATOM 1555 C C . VAL A 1 188 ? -23.178 -4.272 -31.008 1.00 40.56 188 VAL A C 1
ATOM 1557 O O . VAL A 1 188 ? -22.664 -5.281 -30.473 1.00 40.56 188 VAL A O 1
#

Secondary structure (DSSP, 8-state):
---EEEEETTEEEEEEEEEEEEEE--TTSPPEEEEEEEEEGGGHHHHHHHHT-S--EEEEEEETTEEEEEEEEEEEEEESSSSEEEEEEEEEEGGGHHHH-TT-EEEE--TT-BHHHHHHHHHTTTT--EEE-TT---B--S-EEEES--HHHHHHHHHHTTT--EEE-TTSPEEES-----S-----

Mean predicted aligned error: 6.08 Å

Nearest PDB structures (foldseek):
  3cdd-assembly1_C  TM=7.027E-01  e=4.230E-08  Shewanella oneidensis MR-1
  3cdd-assembly2_D  TM=6.727E-01  e=1.283E-07  Shewanella oneidensis MR-1
  3cdd-assembly1_B  TM=6.610E-01  e=7.788E-08  Shewanella oneidensis MR-1
  3d37-assembly1_A  TM=7.042E-01  e=2.174E-06  Neisseria meningitidis MC58
  6h3n-assembly1_B  TM=6.228E-01  e=9.996E-07  Pseudomonas aeruginosa PAO1

Sequence (188 aa):
MGNVNINLNEINLKEVFVYDFKSTGKYNEHVEDIVIFSCKSNYKNDLIKLIDNKDVKYEIIGLETKKFNGIVKEILFENLDEKTLVVRLSGVDESIKLSLNKNLKRLYQDPNMPVKKIIEDIIKDYGTDYHISKNIDMEIGRVYYQYNEDDWSFLVRLLSDFNERIFINRDGIILFGEEKLSEAEEIV